Protein AF-M0QCN7-F1 (afdb_monomer)

Solvent-accessible surface area (backbone atoms only — not comparable to full-atom values): 13725 Å² total; per-residue (Å²): 135,84,76,84,63,70,48,58,64,53,64,54,50,66,68,62,48,61,62,61,60,59,49,51,52,40,51,53,31,48,50,49,16,51,54,29,35,54,53,10,53,51,26,46,76,68,67,33,57,62,36,13,54,23,25,37,29,32,11,53,10,31,46,26,45,36,51,27,51,51,50,35,55,48,25,49,65,29,80,68,46,52,70,62,52,57,46,78,56,94,50,17,32,30,41,22,50,28,65,66,45,52,51,29,47,52,52,14,41,54,26,34,30,54,14,23,49,45,44,34,54,25,47,76,68,67,56,30,88,62,93,84,49,52,85,87,38,48,62,52,56,27,52,51,32,41,51,52,22,53,52,45,48,51,54,48,52,58,49,55,77,43,68,81,48,36,48,32,35,35,66,76,17,46,29,34,72,95,66,45,93,59,59,42,54,65,28,82,88,37,57,44,70,45,86,55,77,89,44,93,68,73,53,50,30,35,36,52,54,67,81,91,70,74,48,62,48,78,28,26,58,32,31,36,8,24,52,44,49,51,37,50,51,26,50,47,25,69,34,65,89,57,24,64,29,33,43,73,51,56,46,57,52,35,53,71,72,35,53,50,52,55,56,49,64,75,37,91

Foldseek 3Di:
DDDLLAQACFLVLLVVQPVVVLVVLLVVLQVLLVVLQVQLVVCVVVVLNLSNLLSNLLNVLSVLVSVLSVLLVVLQPDLAFDLPQFDFDQLWTWWAFDPSSLVSLLSSLVSLLSSLQSQLVCLVVVSDDDPPDDPVCSNVSSVVSNVVSVVSVVVNVVVVVCNPWIFIAALQAIDTVVQPPDHDGAELVFKHWDNPPPDPCSFTWIDRYDPVPRDIDGFSRTNRGNVLVRLLSRVCSPCSVCRSCSRVCVSVVCSNVSVSSVVSVVSD

Mean predicted aligned error: 7.99 Å

Sequence (268 aa):
MSHDVEPFPALHAWRTIPWRGAVTGILIFLLFTVFFGVQGVFNLARSEWYGAVSMLALSAGWGFDVLALFRAQVLRRMSRAPMRGVTLQGRRLQVRLDEKFVVLDLVSAVLVVTGMLMFAVGVPRRLMDFPFAGEGARLIYPAAALIVAIYYARETIARSRNFGESVRLSEAGISTWSLGREPIRWPASGVRPIETRGDRNIGTRVSIGPTENNRSVRVDNLSIGAPAMLWLLDFYARHPELREELSDGRSIARLRSGAVVEMADRYA

Nearest PDB structures (foldseek):
  6ak3-assembly1_A  TM=2.610E-01  e=9.459E-01  Homo sapiens
  4toe-assembly1_X  TM=3.504E-01  e=4.097E+00  Pseudomonas aeruginosa PAO1
  6za8-assembly1_AAA  TM=2.815E-01  e=2.514E+00  Rattus norvegicus
  4xkt-assembly1_J-2  TM=2.064E-01  e=7.013E+00  Escherichia coli

Structure (mmCIF, N/CA/C/O backbone):
data_AF-M0QCN7-F1
#
_entry.id   AF-M0QCN7-F1
#
loop_
_atom_site.group_PDB
_atom_site.id
_atom_site.type_symbol
_atom_site.label_atom_id
_atom_site.label_alt_id
_atom_site.label_comp_id
_atom_site.label_asym_id
_atom_site.label_entity_id
_atom_site.label_seq_id
_atom_site.pdbx_PDB_ins_code
_atom_site.Cartn_x
_atom_site.Cartn_y
_atom_site.Cartn_z
_atom_site.occupancy
_atom_site.B_iso_or_equiv
_atom_site.auth_seq_id
_atom_site.auth_comp_id
_atom_site.auth_asym_id
_atom_site.auth_atom_id
_atom_site.pdbx_PDB_model_num
ATOM 1 N N . MET A 1 1 ? -37.464 11.523 25.274 1.00 38.50 1 MET A N 1
ATOM 2 C CA . MET A 1 1 ? -36.432 12.334 24.599 1.00 38.50 1 MET A CA 1
ATOM 3 C C . MET A 1 1 ? -35.710 11.429 23.618 1.00 38.50 1 MET A C 1
ATOM 5 O O . MET A 1 1 ? -34.828 10.684 24.020 1.00 38.50 1 MET A O 1
ATOM 9 N N . SER A 1 2 ? -36.169 11.402 22.368 1.00 31.05 2 SER A N 1
ATOM 10 C CA . SER A 1 2 ? -35.426 10.801 21.263 1.00 31.05 2 SER A CA 1
ATOM 11 C C . SER A 1 2 ? -34.262 11.735 20.962 1.00 31.05 2 SER A C 1
ATOM 13 O O . SER A 1 2 ? -34.472 12.863 20.525 1.00 31.05 2 SER A O 1
ATOM 15 N N . HIS A 1 3 ? -33.042 11.315 21.281 1.00 33.66 3 HIS A N 1
ATOM 16 C CA . HIS A 1 3 ? -31.883 11.949 20.677 1.00 33.66 3 HIS A CA 1
ATOM 17 C C . HIS A 1 3 ? -31.972 11.657 19.181 1.00 33.66 3 HIS A C 1
ATOM 19 O O . HIS A 1 3 ? -31.861 10.496 18.791 1.00 33.66 3 HIS A O 1
ATOM 25 N N . ASP A 1 4 ? -32.217 12.686 18.374 1.00 35.72 4 ASP A N 1
ATOM 26 C CA . ASP A 1 4 ? -31.943 12.644 16.942 1.00 35.72 4 ASP A CA 1
ATOM 27 C C . ASP A 1 4 ? -30.440 12.390 16.804 1.00 35.72 4 ASP A C 1
ATOM 29 O O . ASP A 1 4 ? -29.608 13.288 16.948 1.00 35.72 4 ASP A O 1
ATOM 33 N N . VAL A 1 5 ? -30.074 11.116 16.668 1.00 43.31 5 VAL A N 1
ATOM 34 C CA . VAL A 1 5 ? -28.702 10.719 16.385 1.00 43.31 5 VAL A CA 1
ATOM 35 C C . VAL A 1 5 ? -28.512 10.988 14.905 1.00 43.31 5 VAL A C 1
ATOM 37 O O . VAL A 1 5 ? -29.018 10.240 14.074 1.00 43.31 5 VAL A O 1
ATOM 40 N N . GLU A 1 6 ? -27.845 12.097 14.581 1.00 42.62 6 GLU A N 1
ATOM 41 C CA . GLU A 1 6 ? -27.482 12.400 13.200 1.00 42.62 6 GLU A CA 1
ATOM 42 C C . GLU A 1 6 ? -26.800 11.178 12.563 1.00 42.62 6 GLU A C 1
ATOM 44 O O . GLU A 1 6 ? -25.878 10.617 13.176 1.00 42.62 6 GLU A O 1
ATOM 49 N N . PRO A 1 7 ? -27.214 10.774 11.345 1.00 46.34 7 PRO A N 1
ATOM 50 C CA . PRO A 1 7 ? -26.570 9.695 10.619 1.00 46.34 7 PRO A CA 1
ATOM 51 C C . PRO A 1 7 ? -25.083 9.987 10.530 1.00 46.34 7 PRO A C 1
ATOM 53 O O . PRO A 1 7 ? -24.695 11.055 10.054 1.00 46.34 7 PRO A O 1
ATOM 56 N N . PHE A 1 8 ? -24.252 9.066 11.024 1.00 48.75 8 PHE A N 1
ATOM 57 C CA . PHE A 1 8 ? -22.816 9.292 11.183 1.00 48.75 8 PHE A CA 1
ATOM 58 C C . PHE A 1 8 ? -22.212 9.862 9.880 1.00 48.75 8 PHE A C 1
ATOM 60 O O . PHE A 1 8 ? -22.022 9.117 8.908 1.00 48.75 8 PHE A O 1
ATOM 67 N N . PRO A 1 9 ? -21.825 11.156 9.839 1.00 50.62 9 PRO A N 1
ATOM 68 C CA . PRO A 1 9 ? -21.344 11.807 8.612 1.00 50.62 9 PRO A CA 1
ATOM 69 C C . PRO A 1 9 ? -20.080 11.137 8.049 1.00 50.62 9 PRO A C 1
ATOM 71 O O . PRO A 1 9 ? -19.692 11.329 6.898 1.00 50.62 9 PRO A O 1
ATOM 74 N N . ALA A 1 10 ? -19.432 10.320 8.881 1.00 52.81 10 ALA A N 1
ATOM 75 C CA . ALA A 1 10 ? -18.139 9.703 8.678 1.00 52.81 10 ALA A CA 1
ATOM 76 C C . ALA A 1 10 ? -18.073 8.644 7.571 1.00 52.81 10 ALA A C 1
ATOM 78 O O . ALA A 1 10 ? -17.104 8.619 6.808 1.00 52.81 10 ALA A O 1
ATOM 79 N N . LEU A 1 11 ? -19.079 7.769 7.461 1.00 55.56 11 LEU A N 1
ATOM 80 C CA . LEU A 1 11 ? -19.113 6.774 6.382 1.00 55.56 11 LEU A CA 1
ATOM 81 C C . LEU A 1 11 ? -19.394 7.439 5.038 1.00 55.56 11 LEU A C 1
ATOM 83 O O . LEU A 1 11 ? -18.811 7.045 4.024 1.00 55.56 11 LEU A O 1
ATOM 87 N N . HIS A 1 12 ? -20.252 8.463 5.034 1.00 57.56 12 HIS A N 1
ATOM 88 C CA . HIS A 1 12 ? -20.469 9.286 3.855 1.00 57.56 12 HIS A CA 1
ATOM 89 C C . HIS A 1 12 ? -19.183 9.997 3.456 1.00 57.56 12 HIS A C 1
ATOM 91 O O . HIS A 1 12 ? -18.791 9.830 2.310 1.00 57.56 12 HIS A O 1
ATOM 97 N N . ALA A 1 13 ? -18.463 10.632 4.389 1.00 58.69 13 ALA A N 1
ATOM 98 C CA . ALA A 1 13 ? -17.177 11.276 4.118 1.00 58.69 13 ALA A CA 1
ATOM 99 C C . ALA A 1 13 ? -16.188 10.329 3.415 1.00 58.69 13 ALA A C 1
ATOM 101 O O . ALA A 1 13 ? -15.604 10.682 2.395 1.00 58.69 13 ALA A O 1
ATOM 102 N N . TRP A 1 14 ? -16.052 9.078 3.874 1.00 61.59 14 TRP A N 1
ATOM 103 C CA . TRP A 1 14 ? -15.177 8.088 3.227 1.00 61.59 14 TRP A CA 1
ATOM 104 C C . TRP A 1 14 ? -15.694 7.543 1.898 1.00 61.59 14 TRP A C 1
ATOM 106 O O . TRP A 1 14 ? -14.891 7.194 1.029 1.00 61.59 14 TRP A O 1
ATOM 116 N N . ARG A 1 15 ? -17.016 7.488 1.716 1.00 59.38 15 ARG A N 1
ATOM 117 C CA . ARG A 1 15 ? -17.640 7.186 0.421 1.00 59.38 15 ARG A CA 1
ATOM 118 C C . ARG A 1 15 ? -17.512 8.351 -0.566 1.00 59.38 15 ARG A C 1
ATOM 120 O O . ARG A 1 15 ? -17.453 8.098 -1.768 1.00 59.38 15 ARG A O 1
ATOM 127 N N . THR A 1 16 ? -17.449 9.590 -0.078 1.00 56.78 16 THR A N 1
ATOM 128 C CA . THR A 1 16 ? -17.356 10.821 -0.876 1.00 56.78 16 THR A CA 1
ATOM 129 C C . THR A 1 16 ? -15.926 11.300 -1.100 1.00 56.78 16 THR A C 1
ATOM 131 O O . THR A 1 16 ? -15.732 12.177 -1.946 1.00 56.78 16 THR A O 1
ATOM 134 N N . ILE A 1 17 ? -14.916 10.715 -0.428 1.00 57.69 17 ILE A N 1
ATOM 135 C CA . ILE A 1 17 ? -13.503 10.853 -0.829 1.00 57.69 17 ILE A CA 1
ATOM 136 C C . ILE A 1 17 ? -13.453 10.617 -2.341 1.00 57.69 17 ILE A C 1
ATOM 138 O O . ILE A 1 17 ? -13.980 9.602 -2.806 1.00 57.69 17 ILE A O 1
ATOM 142 N N . PRO A 1 18 ? -12.867 11.536 -3.131 1.00 60.41 18 PRO A N 1
ATOM 143 C CA . PRO A 1 18 ? -13.038 11.530 -4.569 1.00 60.41 18 PRO A CA 1
ATOM 144 C C . PRO A 1 18 ? -12.467 10.235 -5.136 1.00 60.41 18 PRO A C 1
ATOM 146 O O . PRO A 1 18 ? -11.260 10.095 -5.323 1.00 60.41 18 PRO A O 1
ATOM 149 N N . TRP A 1 19 ? -13.360 9.300 -5.462 1.00 69.69 19 TRP A N 1
ATOM 150 C CA . TRP A 1 19 ? -13.092 8.099 -6.253 1.00 69.69 19 TRP A CA 1
ATOM 151 C C . TRP A 1 19 ? -12.265 8.436 -7.499 1.00 69.69 19 TRP A C 1
ATOM 153 O O . TRP A 1 19 ? -11.460 7.626 -7.942 1.00 69.69 19 TRP A O 1
ATOM 163 N N . ARG A 1 20 ? -12.403 9.674 -7.992 1.00 73.12 20 ARG A N 1
ATOM 164 C CA . ARG A 1 20 ? -11.583 10.290 -9.032 1.00 73.12 20 ARG A CA 1
ATOM 165 C C . ARG A 1 20 ? -10.087 10.145 -8.764 1.00 73.12 20 ARG A C 1
ATOM 167 O O . ARG A 1 20 ? -9.390 9.721 -9.660 1.00 73.12 20 ARG A O 1
ATOM 174 N N . GLY A 1 21 ? -9.587 10.406 -7.554 1.00 75.62 21 GLY A N 1
ATOM 175 C CA . GLY A 1 21 ? -8.157 10.269 -7.247 1.00 75.62 21 GLY A CA 1
ATOM 176 C C . GLY A 1 21 ? -7.661 8.824 -7.358 1.00 75.62 21 GLY A C 1
ATOM 177 O O . GLY A 1 21 ? -6.613 8.570 -7.945 1.00 75.62 21 GLY A O 1
ATOM 178 N N . ALA A 1 22 ? -8.449 7.868 -6.857 1.00 78.00 22 ALA A N 1
ATOM 179 C CA . ALA A 1 22 ? -8.132 6.446 -6.979 1.00 78.00 22 ALA A CA 1
ATOM 180 C C . ALA A 1 22 ? -8.207 5.967 -8.436 1.00 78.00 22 ALA A C 1
ATOM 182 O O . ALA A 1 22 ? -7.312 5.264 -8.892 1.00 78.00 22 ALA A O 1
ATOM 183 N N . VAL A 1 23 ? -9.241 6.378 -9.175 1.00 85.00 23 VAL A N 1
ATOM 184 C CA . VAL A 1 23 ? -9.407 6.047 -10.596 1.00 85.00 23 VAL A CA 1
ATOM 185 C C . VAL A 1 23 ? -8.303 6.669 -11.435 1.00 85.00 23 VAL A C 1
ATOM 187 O O . VAL A 1 23 ? -7.709 5.967 -12.239 1.00 85.00 23 VAL A O 1
ATOM 190 N N . THR A 1 24 ? -7.957 7.935 -11.210 1.00 86.31 24 THR A N 1
ATOM 191 C CA . THR A 1 24 ? -6.830 8.588 -11.881 1.00 86.31 24 THR A CA 1
ATOM 192 C C . THR A 1 24 ? -5.531 7.837 -11.609 1.00 86.31 24 THR A C 1
ATOM 194 O O . THR A 1 24 ? -4.807 7.542 -12.552 1.00 86.31 24 THR A O 1
ATOM 197 N N . GLY A 1 25 ? -5.256 7.457 -10.355 1.00 85.75 25 GLY A N 1
ATOM 198 C CA . GLY A 1 25 ? -4.083 6.643 -10.021 1.00 85.75 25 GLY A CA 1
ATOM 199 C C . GLY A 1 25 ? -4.071 5.297 -10.753 1.00 85.75 25 GLY A C 1
ATOM 200 O O . GLY A 1 25 ? -3.077 4.953 -11.385 1.00 85.75 25 GLY A O 1
ATOM 201 N N . ILE A 1 26 ? -5.194 4.572 -10.739 1.00 89.25 26 ILE A N 1
ATOM 202 C CA . ILE A 1 26 ? -5.348 3.295 -11.453 1.00 89.25 26 ILE A CA 1
ATOM 203 C C . ILE A 1 26 ? -5.126 3.474 -12.958 1.00 89.25 26 ILE A C 1
ATOM 205 O O . ILE A 1 26 ? -4.395 2.693 -13.554 1.00 89.25 26 ILE A O 1
ATOM 209 N N . LEU A 1 27 ? -5.718 4.501 -13.571 1.00 92.75 27 LEU A N 1
ATOM 210 C CA . LEU A 1 27 ? -5.574 4.776 -15.001 1.00 92.75 27 LEU A CA 1
ATOM 211 C C . LEU A 1 27 ? -4.132 5.127 -15.373 1.00 92.75 27 LEU A C 1
ATOM 213 O O . LEU A 1 27 ? -3.642 4.650 -16.392 1.00 92.75 27 LEU A O 1
ATOM 217 N N . ILE A 1 28 ? -3.439 5.913 -14.543 1.00 92.44 28 ILE A N 1
ATOM 218 C CA . ILE A 1 28 ? -2.026 6.251 -14.747 1.00 92.44 28 ILE A CA 1
ATOM 219 C C . ILE A 1 28 ? -1.163 4.985 -14.707 1.00 92.44 28 ILE A C 1
ATOM 221 O O . ILE A 1 28 ? -0.380 4.748 -15.626 1.00 92.44 28 ILE A O 1
ATOM 225 N N . PHE A 1 29 ? -1.322 4.138 -13.686 1.00 93.12 29 PHE A N 1
ATOM 226 C CA . PHE A 1 29 ? -0.542 2.901 -13.593 1.00 93.12 29 PHE A CA 1
ATOM 227 C C . PHE A 1 29 ? -0.910 1.889 -14.674 1.00 93.12 29 PHE A C 1
ATOM 229 O O . PHE A 1 29 ? -0.027 1.206 -15.189 1.00 93.12 29 PHE A O 1
ATOM 236 N N . LEU A 1 30 ? -2.175 1.833 -15.090 1.00 95.69 30 LEU A N 1
ATOM 237 C CA . LEU A 1 30 ? -2.607 1.004 -16.211 1.00 95.69 30 LEU A CA 1
ATOM 238 C C . LEU A 1 30 ? -1.971 1.472 -17.526 1.00 95.69 30 LEU A C 1
ATOM 240 O O . LEU A 1 30 ? -1.473 0.647 -18.289 1.00 95.69 30 LEU A O 1
ATOM 244 N N . LEU A 1 31 ? -1.924 2.786 -17.766 1.00 96.62 31 LEU A N 1
ATOM 245 C CA . LEU A 1 31 ? -1.254 3.357 -18.931 1.00 96.62 31 LEU A CA 1
ATOM 246 C C . LEU A 1 31 ? 0.235 2.993 -18.942 1.00 96.62 31 LEU A C 1
ATOM 248 O O . LEU A 1 31 ? 0.731 2.533 -19.967 1.00 96.62 31 LEU A O 1
ATOM 252 N N . PHE A 1 32 ? 0.933 3.133 -17.809 1.00 95.31 32 PHE A N 1
ATOM 253 C CA . PHE A 1 32 ? 2.336 2.719 -17.700 1.00 95.31 32 PHE A CA 1
ATOM 254 C C . PHE A 1 32 ? 2.514 1.214 -17.906 1.00 95.31 32 PHE A C 1
ATOM 256 O O . PHE A 1 32 ? 3.412 0.807 -18.639 1.00 95.31 32 PHE A O 1
ATOM 263 N N . THR A 1 33 ? 1.637 0.395 -17.326 1.00 97.38 33 THR A N 1
ATOM 264 C CA . THR A 1 33 ? 1.643 -1.065 -17.496 1.00 97.38 33 THR A CA 1
ATOM 265 C C . THR A 1 33 ? 1.576 -1.435 -18.975 1.00 97.38 33 THR A C 1
ATOM 267 O O . THR A 1 33 ? 2.429 -2.179 -19.461 1.00 97.38 33 THR A O 1
ATOM 270 N N . VAL A 1 34 ? 0.607 -0.877 -19.710 1.00 97.69 34 VAL A N 1
ATOM 271 C CA . VAL A 1 34 ? 0.425 -1.139 -21.145 1.00 97.69 34 VAL A CA 1
ATOM 272 C C . VAL A 1 34 ? 1.597 -0.591 -21.953 1.00 97.69 34 VAL A C 1
ATOM 274 O O . VAL A 1 34 ? 2.158 -1.318 -22.768 1.00 97.69 34 VAL A O 1
ATOM 277 N N . PHE A 1 35 ? 2.005 0.656 -21.711 1.00 96.19 35 PHE A N 1
ATOM 278 C CA . PHE A 1 35 ? 3.109 1.289 -22.429 1.00 96.19 35 PHE A CA 1
ATOM 279 C C . PHE A 1 35 ? 4.404 0.478 -22.306 1.00 96.19 35 PHE A C 1
ATOM 281 O O . PHE A 1 35 ? 4.985 0.090 -23.320 1.00 96.19 35 PHE A O 1
ATOM 288 N N . PHE A 1 36 ? 4.833 0.164 -21.081 1.00 96.62 36 PHE A N 1
ATOM 289 C CA . PHE A 1 36 ? 6.050 -0.614 -20.853 1.00 96.62 36 PHE A CA 1
ATOM 290 C C . PHE A 1 36 ? 5.905 -2.065 -21.320 1.00 96.62 36 PHE A C 1
ATOM 292 O O . PHE A 1 36 ? 6.865 -2.632 -21.832 1.00 96.62 36 PHE A O 1
ATOM 299 N N . GLY A 1 37 ? 4.708 -2.653 -21.233 1.00 97.69 37 GLY A N 1
ATOM 300 C CA . GLY A 1 37 ? 4.454 -4.004 -21.736 1.00 97.69 37 GLY A CA 1
ATOM 301 C C . GLY A 1 37 ? 4.639 -4.091 -23.249 1.00 97.69 37 GLY A C 1
ATOM 302 O O . GLY A 1 37 ? 5.377 -4.943 -23.739 1.00 97.69 37 GLY A O 1
ATOM 303 N N . VAL A 1 38 ? 4.048 -3.148 -23.987 1.00 97.12 38 VAL A N 1
ATOM 304 C CA . VAL A 1 38 ? 4.194 -3.037 -25.444 1.00 97.12 38 VAL A CA 1
ATOM 305 C C . VAL A 1 38 ? 5.657 -2.811 -25.831 1.00 97.12 38 VAL A C 1
ATOM 307 O O . VAL A 1 38 ?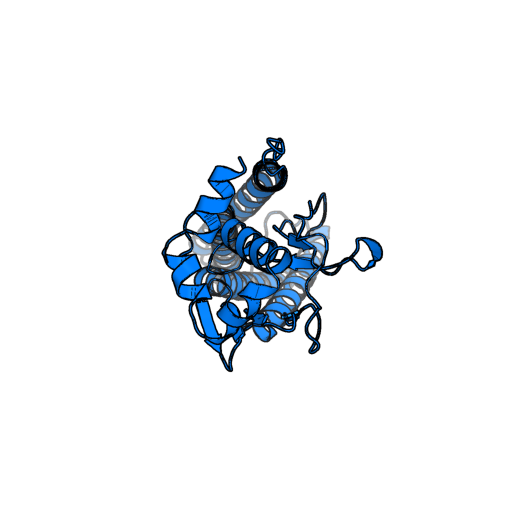 6.167 -3.504 -26.709 1.00 97.12 38 VAL A O 1
ATOM 310 N N . GLN A 1 39 ? 6.367 -1.906 -25.147 1.00 95.75 39 GLN A N 1
ATOM 311 C CA . GLN A 1 39 ? 7.801 -1.700 -25.386 1.00 95.75 39 GLN A CA 1
ATOM 312 C C . GLN A 1 39 ? 8.618 -2.966 -25.096 1.00 95.75 39 GLN A C 1
ATOM 314 O O . GLN A 1 39 ? 9.513 -3.305 -25.867 1.00 95.75 39 GLN A O 1
ATOM 319 N N . GLY A 1 40 ? 8.306 -3.703 -24.030 1.00 96.75 40 GLY A N 1
ATOM 320 C CA . GLY A 1 40 ? 8.959 -4.972 -23.711 1.00 96.75 40 GLY A CA 1
ATOM 321 C C . GLY A 1 40 ? 8.780 -6.023 -24.804 1.00 96.75 40 GLY A C 1
ATOM 322 O O . GLY A 1 40 ? 9.756 -6.651 -25.210 1.00 96.75 40 GLY A O 1
ATOM 323 N N . VAL A 1 41 ? 7.566 -6.153 -25.346 1.00 97.50 41 VAL A N 1
ATOM 324 C CA . VAL A 1 41 ? 7.274 -7.052 -26.475 1.00 97.50 41 VAL A CA 1
ATOM 325 C C . VAL A 1 41 ? 8.007 -6.617 -27.748 1.00 97.50 41 VAL A C 1
ATOM 327 O O . VAL A 1 41 ? 8.553 -7.465 -28.450 1.00 97.50 41 VAL A O 1
ATOM 330 N N . PHE A 1 42 ? 8.088 -5.315 -28.038 1.00 96.25 42 PHE A N 1
ATOM 331 C CA . PHE A 1 42 ? 8.861 -4.822 -29.183 1.00 96.25 42 PHE A CA 1
ATOM 332 C C . PHE A 1 42 ? 10.360 -5.111 -29.053 1.00 96.25 42 PHE A C 1
ATOM 334 O O . PHE A 1 42 ? 10.969 -5.577 -30.015 1.00 96.25 42 PHE A O 1
ATOM 341 N N . ASN A 1 43 ? 10.948 -4.884 -27.875 1.00 94.94 43 ASN A N 1
ATOM 342 C CA . ASN A 1 43 ? 12.346 -5.232 -27.607 1.00 94.94 43 ASN A CA 1
ATOM 343 C C . ASN A 1 43 ? 12.580 -6.740 -27.772 1.00 94.94 43 ASN A C 1
ATOM 345 O O . ASN A 1 43 ? 13.557 -7.157 -28.391 1.00 94.94 43 ASN A O 1
ATOM 349 N N . LEU A 1 44 ? 11.648 -7.563 -27.283 1.00 96.88 44 LEU A N 1
ATOM 350 C CA . LEU A 1 44 ? 11.706 -9.014 -27.438 1.00 96.88 44 LEU A CA 1
ATOM 351 C C . LEU A 1 44 ? 11.680 -9.427 -28.917 1.00 96.88 44 LEU A C 1
ATOM 353 O O . LEU A 1 44 ? 12.497 -10.240 -29.338 1.00 96.88 44 LEU A O 1
ATOM 357 N N . ALA A 1 45 ? 10.801 -8.822 -29.720 1.00 97.19 45 ALA A N 1
ATOM 358 C CA . ALA A 1 45 ? 10.717 -9.069 -31.161 1.00 97.19 45 ALA A CA 1
ATOM 359 C C . ALA A 1 45 ? 12.000 -8.668 -31.914 1.00 97.19 45 ALA A C 1
ATOM 361 O O . ALA A 1 45 ? 12.336 -9.274 -32.928 1.00 97.19 45 ALA A O 1
ATOM 362 N N . ARG A 1 46 ? 12.742 -7.677 -31.404 1.00 95.38 46 ARG A N 1
ATOM 363 C CA . ARG A 1 46 ? 14.052 -7.253 -31.929 1.00 95.38 46 ARG A CA 1
ATOM 364 C C . ARG A 1 46 ? 15.231 -8.039 -31.357 1.00 95.38 46 ARG A C 1
ATOM 366 O O . ARG A 1 46 ? 16.370 -7.746 -31.699 1.00 95.38 46 ARG A O 1
ATOM 373 N N . SER A 1 47 ? 14.979 -9.043 -30.514 1.00 95.56 47 SER A N 1
ATOM 374 C CA . SER A 1 47 ? 16.018 -9.796 -29.795 1.00 95.56 47 SER A CA 1
ATOM 375 C C . SER A 1 47 ? 16.887 -8.926 -28.865 1.00 95.56 47 SER A C 1
ATOM 377 O O . SER A 1 47 ? 17.997 -9.306 -28.491 1.00 95.56 47 SER A O 1
ATOM 379 N N . GLU A 1 48 ? 16.366 -7.777 -28.429 1.00 95.62 48 GLU A N 1
ATOM 380 C CA . GLU A 1 48 ? 16.975 -6.880 -27.444 1.00 95.62 48 GLU A CA 1
ATOM 381 C C . GLU A 1 48 ? 16.600 -7.339 -26.025 1.00 95.62 48 GLU A C 1
ATOM 383 O O . GLU A 1 48 ? 15.802 -6.717 -25.317 1.00 95.62 48 GLU A O 1
ATOM 388 N N . TRP A 1 49 ? 17.163 -8.472 -25.596 1.00 96.62 49 TRP A N 1
ATOM 389 C CA . TRP A 1 49 ? 16.786 -9.144 -24.343 1.00 96.62 49 TRP A CA 1
ATOM 390 C C . TRP A 1 49 ? 16.883 -8.252 -23.102 1.00 96.62 49 TRP A C 1
ATOM 392 O O . TRP A 1 49 ? 16.016 -8.310 -22.231 1.00 96.62 49 TRP A O 1
ATOM 402 N N . TYR A 1 50 ? 17.909 -7.403 -23.024 1.00 96.62 50 TYR A N 1
ATOM 403 C CA . TYR A 1 50 ? 18.103 -6.507 -21.883 1.00 96.62 50 TYR A CA 1
ATOM 404 C C . TYR A 1 50 ? 16.963 -5.484 -21.763 1.00 96.62 50 TYR A C 1
ATOM 406 O O . TYR A 1 50 ? 16.385 -5.315 -20.685 1.00 96.62 50 TYR A O 1
ATOM 414 N N . GLY A 1 51 ? 16.604 -4.843 -22.881 1.00 95.75 51 GLY A N 1
ATOM 415 C CA . GLY A 1 51 ? 15.466 -3.930 -22.961 1.00 95.75 51 GLY A CA 1
ATOM 416 C C . GLY A 1 51 ? 14.147 -4.644 -22.670 1.00 95.75 51 GLY A C 1
ATOM 417 O O . GLY A 1 51 ? 13.339 -4.143 -21.890 1.00 95.75 51 GLY A O 1
ATOM 418 N N . ALA A 1 52 ? 13.961 -5.851 -23.213 1.00 96.88 52 ALA A N 1
ATOM 419 C CA . ALA A 1 52 ? 12.756 -6.649 -23.003 1.00 96.88 52 ALA A CA 1
ATOM 420 C C . ALA A 1 52 ? 12.530 -6.973 -21.520 1.00 96.88 52 ALA A C 1
ATOM 422 O O . ALA A 1 52 ? 11.462 -6.679 -20.985 1.00 96.88 52 ALA A O 1
ATOM 423 N N . VAL A 1 53 ? 13.543 -7.514 -20.833 1.00 97.81 53 VAL A N 1
ATOM 424 C CA . VAL A 1 53 ? 13.448 -7.871 -19.407 1.00 97.81 53 VAL A CA 1
ATOM 425 C C . VAL A 1 53 ? 13.175 -6.638 -18.547 1.00 97.81 53 VAL A C 1
ATOM 427 O O . VAL A 1 53 ? 12.283 -6.674 -17.701 1.00 97.81 53 VAL A O 1
ATOM 430 N N . SER A 1 54 ? 13.888 -5.536 -18.793 1.00 97.31 54 SER A N 1
ATOM 431 C CA . SER A 1 54 ? 13.699 -4.274 -18.068 1.00 97.31 54 SER A CA 1
ATOM 432 C C . SER A 1 54 ? 12.261 -3.748 -18.192 1.00 97.31 54 SER A C 1
ATOM 434 O O . SER A 1 54 ? 11.587 -3.493 -17.192 1.00 97.31 54 SER A O 1
ATOM 436 N N . MET A 1 55 ? 11.751 -3.656 -19.422 1.00 97.25 55 MET A N 1
ATOM 437 C CA . MET A 1 55 ? 10.424 -3.103 -19.709 1.00 97.25 55 MET A CA 1
ATOM 438 C C . MET A 1 55 ? 9.286 -4.012 -19.235 1.00 97.25 55 MET A C 1
ATOM 440 O O . MET A 1 55 ? 8.288 -3.524 -18.704 1.00 97.25 55 MET A O 1
ATOM 444 N N . LEU A 1 56 ? 9.436 -5.334 -19.368 1.00 98.06 56 LEU A N 1
ATOM 445 C CA . LEU A 1 56 ? 8.452 -6.291 -18.860 1.00 98.06 56 LEU A CA 1
ATOM 446 C C . LEU A 1 56 ? 8.425 -6.319 -17.327 1.00 98.06 56 LEU A C 1
ATOM 448 O O . LEU A 1 56 ? 7.342 -6.414 -16.754 1.00 98.06 56 LEU A O 1
ATOM 452 N N . ALA A 1 57 ? 9.576 -6.172 -16.660 1.00 97.94 57 ALA A N 1
ATOM 453 C CA . ALA A 1 57 ? 9.626 -6.034 -15.205 1.00 97.94 57 ALA A CA 1
ATOM 454 C C . ALA A 1 57 ? 8.888 -4.769 -14.743 1.00 97.94 57 ALA A C 1
ATOM 456 O O . ALA A 1 57 ? 8.033 -4.855 -13.863 1.00 97.94 57 ALA A O 1
ATOM 457 N N . LEU A 1 58 ? 9.136 -3.619 -15.386 1.00 97.62 58 LEU A N 1
ATOM 458 C CA . LEU A 1 58 ? 8.385 -2.387 -15.118 1.00 97.62 58 LEU A CA 1
ATOM 459 C C . LEU A 1 58 ? 6.881 -2.592 -15.327 1.00 97.62 58 LEU A C 1
ATOM 461 O O . LEU A 1 58 ? 6.094 -2.266 -14.444 1.00 97.62 58 LEU A O 1
ATOM 465 N N . SER A 1 59 ? 6.482 -3.160 -16.468 1.00 98.06 59 SER A N 1
ATOM 466 C CA . SER A 1 59 ? 5.079 -3.433 -16.795 1.00 98.06 59 SER A CA 1
ATOM 467 C C . SER A 1 59 ? 4.399 -4.294 -15.729 1.00 98.06 59 SER A C 1
ATOM 469 O O . SER A 1 59 ? 3.371 -3.900 -15.182 1.00 98.06 59 SER A O 1
ATOM 471 N N . ALA A 1 60 ? 5.003 -5.430 -15.373 1.00 98.19 60 ALA A N 1
ATOM 472 C CA . ALA A 1 60 ? 4.473 -6.322 -14.350 1.00 98.19 60 ALA A CA 1
ATOM 473 C C . ALA A 1 60 ? 4.389 -5.631 -12.982 1.00 98.19 60 ALA A C 1
ATOM 475 O O . ALA A 1 60 ? 3.368 -5.747 -12.307 1.00 98.19 60 ALA A O 1
ATOM 476 N N . GLY A 1 61 ? 5.423 -4.873 -12.601 1.00 97.00 61 GLY A N 1
ATOM 477 C CA . GLY A 1 61 ? 5.447 -4.099 -11.363 1.00 97.00 61 GLY A CA 1
ATOM 478 C C . GLY A 1 61 ? 4.272 -3.123 -11.264 1.00 97.00 61 GLY A C 1
ATOM 479 O O . GLY A 1 61 ? 3.457 -3.225 -10.350 1.00 97.00 61 GLY A O 1
ATOM 480 N N . TRP A 1 62 ? 4.090 -2.264 -12.271 1.00 96.31 62 TRP A N 1
ATOM 481 C CA . TRP A 1 62 ? 2.949 -1.342 -12.333 1.00 96.31 62 TRP A CA 1
ATOM 482 C C . TRP A 1 62 ? 1.590 -2.062 -12.365 1.00 96.31 62 TRP A C 1
ATOM 484 O O . TRP A 1 62 ? 0.617 -1.580 -11.781 1.00 96.31 62 TRP A O 1
ATOM 494 N N . GLY A 1 63 ? 1.517 -3.242 -12.986 1.00 96.75 63 GLY A N 1
ATOM 495 C CA . GLY A 1 63 ? 0.326 -4.089 -12.956 1.00 96.75 63 GLY A CA 1
ATOM 496 C C . GLY A 1 63 ? -0.017 -4.568 -11.541 1.00 96.75 63 GLY A C 1
ATOM 497 O O . GLY A 1 63 ? -1.184 -4.545 -11.140 1.00 96.75 63 GLY A O 1
ATOM 498 N N . PHE A 1 64 ? 0.988 -4.940 -10.744 1.00 96.06 64 PHE A N 1
ATOM 499 C CA . PHE A 1 64 ? 0.795 -5.275 -9.333 1.00 96.06 64 PHE A CA 1
ATOM 500 C C . PHE A 1 64 ? 0.384 -4.059 -8.490 1.00 96.06 64 PHE A C 1
ATOM 502 O O . PHE A 1 64 ? -0.480 -4.217 -7.626 1.00 96.06 64 PHE A O 1
ATOM 509 N N . ASP A 1 65 ? 0.888 -2.853 -8.780 1.00 92.00 65 ASP A N 1
ATOM 510 C CA . ASP A 1 65 ? 0.404 -1.609 -8.153 1.00 92.00 65 ASP A CA 1
ATOM 511 C C . ASP A 1 65 ? -1.090 -1.374 -8.437 1.00 92.00 65 ASP A C 1
ATOM 513 O O . ASP A 1 65 ? -1.854 -1.043 -7.525 1.00 92.00 65 ASP A O 1
ATOM 517 N N . VAL A 1 66 ? -1.554 -1.615 -9.672 1.00 92.62 66 VAL A N 1
ATOM 518 C CA . VAL A 1 66 ? -2.989 -1.548 -10.015 1.00 92.62 66 VAL A CA 1
ATOM 519 C C . VAL A 1 66 ? -3.799 -2.536 -9.172 1.00 92.62 66 VAL A C 1
ATOM 521 O O . VAL A 1 66 ? -4.834 -2.164 -8.609 1.00 92.62 66 VAL A O 1
ATOM 524 N N . LEU A 1 67 ? -3.330 -3.779 -9.038 1.00 94.06 67 LEU A N 1
ATOM 525 C CA . LEU A 1 67 ? -3.994 -4.795 -8.216 1.00 94.06 67 LEU A CA 1
ATOM 526 C C . LEU A 1 67 ? -3.996 -4.426 -6.725 1.00 94.06 67 LEU A C 1
ATOM 528 O O . LEU A 1 67 ? -5.013 -4.616 -6.053 1.00 94.06 67 LEU A O 1
ATOM 532 N N . ALA A 1 68 ? -2.900 -3.868 -6.207 1.00 89.69 68 ALA A N 1
ATOM 533 C CA . ALA A 1 68 ? -2.796 -3.402 -4.826 1.00 89.69 68 ALA A CA 1
ATOM 534 C C . ALA A 1 68 ? -3.764 -2.240 -4.553 1.00 89.69 68 ALA A C 1
ATOM 536 O O . ALA A 1 68 ? -4.491 -2.254 -3.555 1.00 89.69 68 ALA A O 1
ATOM 537 N N . LEU A 1 69 ? -3.852 -1.271 -5.470 1.00 87.44 69 LEU A N 1
ATOM 538 C CA . LEU A 1 69 ? -4.815 -0.172 -5.386 1.00 87.44 69 LEU A CA 1
ATOM 539 C C . LEU A 1 69 ? -6.253 -0.673 -5.449 1.00 87.44 69 LEU A C 1
ATOM 541 O O . LEU A 1 69 ? -7.080 -0.244 -4.642 1.00 87.44 69 LEU A O 1
ATOM 545 N N . PHE A 1 70 ? -6.556 -1.600 -6.358 1.00 88.81 70 PHE A N 1
ATOM 546 C CA . PHE A 1 70 ? -7.876 -2.213 -6.437 1.00 88.81 70 PHE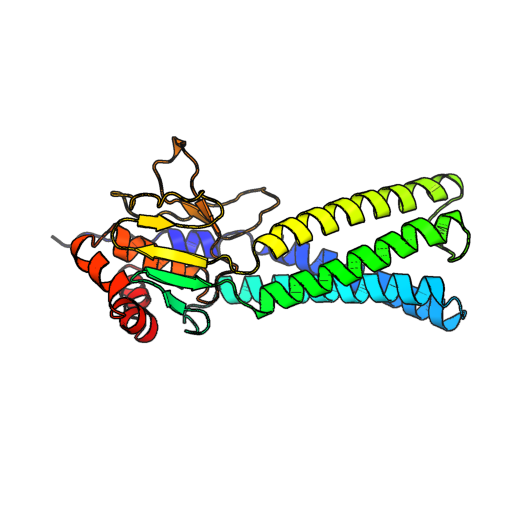 A CA 1
ATOM 547 C C . PHE A 1 70 ? -8.223 -2.929 -5.127 1.00 88.81 70 PHE A C 1
ATOM 549 O O . PHE A 1 70 ? -9.293 -2.702 -4.563 1.00 88.81 70 PHE A O 1
ATOM 556 N N . ARG A 1 71 ? -7.291 -3.717 -4.572 1.00 88.56 71 ARG A N 1
ATOM 557 C CA . ARG A 1 71 ? -7.455 -4.384 -3.273 1.00 88.56 71 ARG A CA 1
ATOM 558 C C . ARG A 1 71 ? -7.732 -3.385 -2.150 1.00 88.56 71 ARG A C 1
ATOM 560 O O . ARG A 1 71 ? -8.664 -3.610 -1.379 1.00 88.56 71 ARG A O 1
ATOM 567 N N . ALA A 1 72 ? -6.993 -2.279 -2.092 1.00 84.19 72 ALA A N 1
ATOM 568 C CA . ALA A 1 72 ? -7.236 -1.209 -1.127 1.00 84.19 72 ALA A CA 1
ATOM 569 C C . ALA A 1 72 ? -8.635 -0.590 -1.301 1.00 84.19 72 ALA A C 1
ATOM 571 O O . ALA A 1 72 ? -9.331 -0.368 -0.314 1.00 84.19 72 ALA A O 1
ATOM 572 N N . GLN A 1 73 ? -9.104 -0.371 -2.537 1.00 84.25 73 GLN A N 1
ATOM 573 C CA . GLN A 1 73 ? -10.473 0.111 -2.777 1.00 84.25 73 GLN A CA 1
ATOM 574 C C . GLN A 1 73 ? -11.537 -0.887 -2.313 1.00 84.25 73 GLN A C 1
ATOM 576 O O . GLN A 1 73 ? -12.546 -0.476 -1.737 1.00 84.25 73 GLN A O 1
ATOM 581 N N . VAL A 1 74 ? -11.316 -2.189 -2.514 1.00 85.75 74 VAL A N 1
ATOM 582 C CA . VAL A 1 74 ? -12.221 -3.219 -1.992 1.00 85.75 74 VAL A CA 1
ATOM 583 C C . VAL A 1 74 ? -12.240 -3.167 -0.460 1.00 85.75 74 VAL A C 1
ATOM 585 O O . VAL A 1 74 ? -13.320 -3.073 0.115 1.00 85.75 74 VAL A O 1
ATOM 588 N N . LEU A 1 75 ? -11.079 -3.143 0.207 1.00 82.75 75 LEU A N 1
ATOM 589 C CA . LEU A 1 75 ? -10.975 -3.071 1.676 1.00 82.75 75 LEU A CA 1
ATOM 590 C C . LEU A 1 75 ? -11.622 -1.810 2.268 1.00 82.75 75 LEU A C 1
ATOM 592 O O . LEU A 1 75 ? -12.185 -1.856 3.361 1.00 82.75 75 LEU A O 1
ATOM 596 N N . ARG A 1 76 ? -11.604 -0.689 1.542 1.00 79.62 76 ARG A N 1
ATOM 597 C CA . ARG A 1 76 ? -12.315 0.537 1.941 1.00 79.62 76 ARG A CA 1
ATOM 598 C C . ARG A 1 76 ? -13.833 0.389 1.929 1.00 79.62 76 ARG A C 1
ATOM 600 O O . ARG A 1 76 ? -14.508 1.092 2.671 1.00 79.62 76 ARG A O 1
ATOM 607 N N . ARG A 1 77 ? -14.370 -0.483 1.073 1.00 77.19 77 ARG A N 1
ATOM 608 C CA . ARG A 1 77 ? -15.816 -0.674 0.879 1.00 77.19 77 ARG A CA 1
ATOM 609 C C . ARG A 1 77 ? -16.369 -1.912 1.577 1.00 77.19 77 ARG A C 1
ATOM 611 O O . ARG A 1 77 ? -17.584 -2.077 1.605 1.00 77.19 77 ARG A O 1
ATOM 618 N N . MET A 1 78 ? -15.516 -2.782 2.117 1.00 76.25 78 MET A N 1
ATOM 619 C CA . MET A 1 78 ? -15.968 -3.980 2.820 1.00 76.25 78 MET A CA 1
ATOM 620 C C . MET A 1 78 ? -16.742 -3.602 4.085 1.00 76.25 78 MET A C 1
ATOM 622 O O . MET A 1 78 ? -16.173 -3.095 5.048 1.00 76.25 78 MET A O 1
ATOM 626 N N . SER A 1 79 ? -18.041 -3.897 4.084 1.00 65.12 79 SER A N 1
ATOM 627 C CA . SER A 1 79 ? -18.912 -3.790 5.262 1.00 65.12 79 SER A CA 1
ATOM 628 C C . SER A 1 79 ? -18.771 -4.992 6.198 1.00 65.12 79 SER A C 1
ATOM 630 O O . SER A 1 79 ? -19.069 -4.899 7.382 1.00 65.12 79 SER A O 1
ATOM 632 N N . ARG A 1 80 ? -18.328 -6.140 5.668 1.00 68.31 80 ARG A N 1
ATOM 633 C CA . ARG A 1 80 ? -18.118 -7.373 6.433 1.00 68.31 80 ARG A CA 1
ATOM 634 C C . ARG A 1 80 ? -16.628 -7.606 6.609 1.00 68.31 80 ARG A C 1
ATOM 636 O O . ARG A 1 80 ? -15.923 -7.810 5.622 1.00 68.31 80 ARG A O 1
ATOM 643 N N . ALA A 1 81 ? -16.175 -7.592 7.857 1.00 65.44 81 ALA A N 1
ATOM 644 C CA . ALA A 1 81 ? -14.790 -7.856 8.206 1.00 65.44 81 ALA A CA 1
ATOM 645 C C . ALA A 1 81 ? -14.454 -9.334 7.952 1.00 65.44 81 ALA A C 1
ATOM 647 O O . ALA A 1 81 ? -14.988 -10.209 8.643 1.00 65.44 81 ALA A O 1
ATOM 648 N N . PRO A 1 82 ? -13.561 -9.670 7.005 1.00 72.75 82 PRO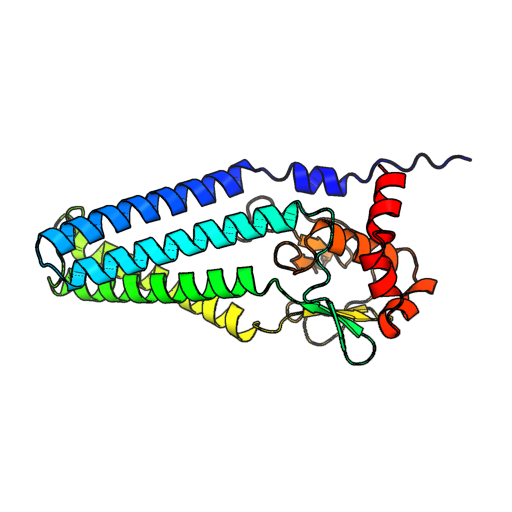 A N 1
ATOM 649 C CA . PRO A 1 82 ? -12.973 -10.995 7.019 1.00 72.75 82 PRO A CA 1
ATOM 650 C C . PRO A 1 82 ? -12.139 -11.111 8.301 1.00 72.75 82 PRO A C 1
ATOM 652 O O . PRO A 1 82 ? -11.240 -10.318 8.547 1.00 72.75 82 PRO A O 1
ATOM 655 N N . MET A 1 83 ? -12.414 -12.121 9.125 1.00 79.88 83 MET A N 1
ATOM 656 C CA . MET A 1 83 ? -11.722 -12.312 10.413 1.00 79.88 83 MET A CA 1
ATOM 657 C C . MET A 1 83 ? -10.256 -12.764 10.272 1.00 79.88 83 MET A C 1
ATOM 659 O O . MET A 1 83 ? -9.583 -13.033 11.265 1.00 79.88 83 MET A O 1
ATOM 663 N N . ARG A 1 84 ? -9.746 -12.875 9.039 1.00 79.81 84 ARG A N 1
ATOM 664 C CA . ARG A 1 84 ? -8.338 -13.195 8.782 1.00 79.81 84 ARG A CA 1
ATOM 665 C C . ARG A 1 84 ? -7.484 -12.017 9.236 1.00 79.81 84 ARG A C 1
ATOM 667 O O . ARG A 1 84 ? -7.777 -10.898 8.858 1.00 79.81 84 ARG A O 1
ATOM 674 N N . GLY A 1 85 ? -6.438 -12.269 10.019 1.00 82.69 85 GLY A N 1
ATOM 675 C CA . GLY A 1 85 ? -5.543 -11.214 10.511 1.00 82.69 85 GLY A CA 1
ATOM 676 C C . GLY A 1 85 ? -5.994 -10.528 11.805 1.00 82.69 85 GLY A C 1
ATOM 677 O O . GLY A 1 85 ? -5.293 -9.626 12.261 1.00 82.69 85 GLY A O 1
ATOM 678 N N . VAL A 1 86 ? -7.101 -10.968 12.417 1.00 89.25 86 VAL A N 1
ATOM 679 C CA . VAL A 1 86 ? -7.493 -10.576 13.779 1.00 89.25 86 VAL A CA 1
ATOM 680 C C . VAL A 1 86 ? -7.067 -11.662 14.756 1.00 89.25 86 VAL A C 1
ATOM 682 O O . VAL A 1 86 ? -7.522 -12.801 14.659 1.00 89.25 86 VAL A O 1
ATOM 685 N N . THR A 1 87 ? -6.205 -11.323 15.706 1.00 90.94 87 THR A N 1
ATOM 686 C CA . THR A 1 87 ? -5.699 -12.260 16.716 1.00 90.94 87 THR A CA 1
ATOM 687 C C . THR A 1 87 ? -5.667 -11.609 18.087 1.00 90.94 87 THR A C 1
ATOM 689 O O . THR A 1 87 ? -5.566 -10.392 18.200 1.00 90.94 87 THR A O 1
ATOM 692 N N . LEU A 1 88 ? -5.728 -12.412 19.147 1.00 89.75 88 LEU A N 1
ATOM 693 C CA . LEU A 1 88 ? -5.509 -11.927 20.504 1.00 89.75 88 LEU A CA 1
ATOM 694 C C . LEU A 1 88 ? -4.065 -12.236 20.904 1.00 89.75 88 LEU A C 1
ATOM 696 O O . LEU A 1 88 ? -3.681 -13.401 20.982 1.00 89.75 88 LEU A O 1
ATOM 700 N N . GLN A 1 89 ? -3.250 -11.204 21.121 1.00 86.12 89 GLN A N 1
ATOM 701 C CA . GLN A 1 89 ? -1.843 -11.350 21.496 1.00 86.12 89 GLN A CA 1
ATOM 702 C C . GLN A 1 89 ? -1.602 -10.653 22.835 1.00 86.12 89 GLN A C 1
ATOM 704 O O . GLN A 1 89 ? -1.698 -9.432 22.930 1.00 86.12 89 GLN A O 1
ATOM 709 N N . GLY A 1 90 ? -1.294 -11.428 23.880 1.00 80.75 90 GLY A N 1
ATOM 710 C CA . GLY A 1 90 ? -0.936 -10.888 25.195 1.00 80.75 90 GLY A CA 1
ATOM 711 C C . GLY A 1 90 ? -1.988 -9.936 25.776 1.00 80.75 90 GLY A C 1
ATOM 712 O O . GLY A 1 90 ? -1.634 -8.836 26.194 1.00 80.75 90 GLY A O 1
ATOM 713 N N . ARG A 1 91 ? -3.271 -10.341 25.764 1.00 85.81 91 ARG A N 1
ATOM 714 C CA . ARG A 1 91 ? -4.428 -9.536 26.221 1.00 85.81 91 ARG A CA 1
ATOM 715 C C . ARG A 1 91 ? -4.703 -8.270 25.402 1.00 85.81 91 ARG A C 1
ATOM 717 O O . ARG A 1 91 ? -5.297 -7.317 25.901 1.00 85.81 91 ARG A O 1
ATOM 724 N N . ARG A 1 92 ? -4.258 -8.239 24.148 1.00 89.38 92 ARG A N 1
ATOM 725 C CA . ARG A 1 92 ? -4.536 -7.144 23.216 1.00 89.38 92 ARG A CA 1
ATOM 726 C C . ARG A 1 92 ? -5.138 -7.702 21.943 1.00 89.38 92 ARG A C 1
ATOM 728 O O . ARG A 1 92 ? -4.625 -8.679 21.392 1.00 89.38 92 ARG A O 1
ATOM 735 N N . LEU A 1 93 ? -6.182 -7.050 21.455 1.00 91.31 93 LEU A N 1
ATOM 736 C CA . LEU A 1 93 ? -6.739 -7.335 20.147 1.00 91.31 93 LEU A CA 1
ATOM 737 C C . LEU A 1 93 ? -5.794 -6.772 19.090 1.00 91.31 93 LEU A C 1
ATOM 739 O O . LEU A 1 93 ? -5.503 -5.579 19.065 1.00 91.31 93 LEU A O 1
ATOM 743 N N . GLN A 1 94 ? -5.296 -7.639 18.226 1.00 92.38 94 GLN A N 1
ATOM 744 C CA . GLN A 1 94 ? -4.344 -7.311 17.185 1.00 92.38 94 GLN A CA 1
ATOM 745 C C . GLN A 1 94 ? -5.027 -7.427 15.826 1.00 92.38 94 GLN A C 1
ATOM 747 O O . GLN A 1 94 ? -5.508 -8.496 15.462 1.00 92.38 94 GLN A O 1
ATOM 752 N N . VAL A 1 95 ? -5.032 -6.337 15.065 1.00 91.69 95 VAL A N 1
ATOM 753 C CA . VAL A 1 95 ? -5.519 -6.296 13.684 1.00 91.69 95 VAL A CA 1
ATOM 754 C C . VAL A 1 95 ? -4.324 -6.086 12.767 1.00 91.69 95 VAL A C 1
ATOM 756 O O . VAL A 1 95 ? -3.687 -5.032 12.790 1.00 91.69 95 VAL A O 1
ATOM 759 N N . ARG A 1 96 ? -3.987 -7.109 11.983 1.00 91.38 96 ARG A N 1
ATOM 760 C CA . ARG A 1 96 ? -2.860 -7.088 11.042 1.00 91.38 96 ARG A CA 1
ATOM 761 C C . ARG A 1 96 ? -3.247 -6.424 9.723 1.00 91.38 96 ARG A C 1
ATOM 763 O O . ARG A 1 96 ? -4.426 -6.367 9.356 1.00 91.38 96 ARG A O 1
ATOM 770 N N . LEU A 1 97 ? -2.228 -5.968 9.002 1.00 87.75 97 LEU A N 1
ATOM 771 C CA . LEU A 1 97 ? -2.345 -5.578 7.599 1.00 87.75 97 LEU A CA 1
ATOM 772 C C . LEU A 1 97 ? -2.853 -6.744 6.736 1.00 87.75 97 LEU A C 1
ATOM 774 O O . LEU A 1 97 ? -2.622 -7.912 7.053 1.00 87.75 97 LEU A O 1
ATOM 778 N N . ASP A 1 98 ? -3.543 -6.427 5.643 1.00 88.50 98 ASP A N 1
ATOM 779 C CA . ASP A 1 98 ? -3.975 -7.420 4.659 1.00 88.50 98 ASP A CA 1
ATOM 780 C C . ASP A 1 98 ? -2.757 -8.022 3.945 1.00 88.50 98 ASP A C 1
ATOM 782 O O . ASP A 1 98 ? -2.100 -7.355 3.150 1.00 88.50 98 ASP A O 1
ATOM 786 N N . GLU A 1 99 ? -2.458 -9.297 4.206 1.00 88.06 99 GLU A N 1
ATOM 787 C CA . GLU A 1 99 ? -1.270 -9.979 3.667 1.00 88.06 99 GLU A CA 1
ATOM 788 C C . GLU A 1 99 ? -1.192 -9.897 2.138 1.00 88.06 99 GLU A C 1
ATOM 790 O O . GLU A 1 99 ? -0.115 -9.698 1.583 1.00 88.06 99 GLU A O 1
ATOM 795 N N . LYS A 1 100 ? -2.340 -9.983 1.452 1.00 90.25 100 LYS A N 1
ATOM 796 C CA . LYS A 1 100 ? -2.402 -9.881 -0.011 1.00 90.25 100 LYS A CA 1
ATOM 797 C C . LYS A 1 100 ? -1.967 -8.506 -0.494 1.00 90.25 100 LYS A C 1
ATOM 799 O O . LYS A 1 100 ? -1.156 -8.428 -1.407 1.00 90.25 100 LYS A O 1
ATOM 804 N N . PHE A 1 101 ? -2.490 -7.442 0.113 1.00 87.75 101 PHE A N 1
ATOM 805 C CA . PHE A 1 101 ? -2.061 -6.081 -0.191 1.00 87.75 101 PHE A CA 1
ATOM 806 C C . PHE A 1 101 ? -0.545 -5.927 -0.023 1.00 87.75 101 PHE A C 1
ATOM 808 O O . PHE A 1 101 ? 0.115 -5.418 -0.923 1.00 87.75 101 PHE A O 1
ATOM 815 N N . VAL A 1 102 ? 0.014 -6.425 1.083 1.00 87.31 102 VAL A N 1
ATOM 816 C CA . VAL A 1 102 ? 1.450 -6.289 1.360 1.00 87.31 102 VAL A CA 1
ATOM 817 C C . VAL A 1 102 ? 2.306 -7.094 0.373 1.00 87.31 102 VAL A C 1
ATOM 819 O O . VAL A 1 102 ? 3.327 -6.597 -0.092 1.00 87.31 102 VAL A O 1
ATOM 822 N N . VAL A 1 103 ? 1.891 -8.311 0.006 1.00 91.00 103 VAL A N 1
ATOM 823 C CA . VAL A 1 103 ? 2.594 -9.116 -1.009 1.00 91.00 103 VAL A CA 1
ATOM 824 C C . VAL A 1 103 ? 2.561 -8.432 -2.377 1.00 91.00 103 VAL A C 1
ATOM 826 O O . VAL A 1 103 ? 3.597 -8.363 -3.031 1.00 91.00 103 VAL A O 1
ATOM 829 N N . LEU A 1 104 ? 1.409 -7.899 -2.799 1.00 91.94 104 LEU A N 1
ATOM 830 C CA . LEU A 1 104 ? 1.284 -7.182 -4.075 1.00 91.94 104 LEU A CA 1
ATOM 831 C C . LEU A 1 104 ? 2.198 -5.948 -4.119 1.00 91.94 104 LEU A C 1
ATOM 833 O O . LEU A 1 104 ? 2.919 -5.765 -5.094 1.00 91.94 104 LEU A O 1
ATOM 837 N N . ASP A 1 105 ? 2.205 -5.150 -3.049 1.00 87.75 105 ASP A N 1
ATOM 838 C CA . ASP A 1 105 ? 3.043 -3.950 -2.909 1.00 87.75 105 ASP A CA 1
ATOM 839 C C . ASP A 1 105 ? 4.544 -4.299 -2.931 1.00 87.75 105 ASP A C 1
ATOM 841 O O . ASP A 1 105 ? 5.325 -3.663 -3.636 1.00 87.75 105 ASP A O 1
ATOM 845 N N . LEU A 1 106 ? 4.955 -5.364 -2.229 1.00 91.19 106 LEU A N 1
ATOM 846 C CA . LEU A 1 106 ? 6.352 -5.809 -2.197 1.00 91.19 106 LEU A CA 1
ATOM 847 C C . LEU A 1 106 ? 6.823 -6.350 -3.555 1.00 91.19 106 LEU A C 1
ATOM 849 O O . LEU A 1 106 ? 7.918 -6.012 -4.004 1.00 91.19 106 LEU A O 1
ATOM 853 N N . VAL A 1 107 ? 6.012 -7.188 -4.208 1.00 94.44 107 VAL A N 1
ATOM 854 C CA . VAL A 1 107 ? 6.330 -7.742 -5.535 1.00 94.44 107 VAL A CA 1
ATOM 855 C C . VAL A 1 107 ? 6.409 -6.625 -6.571 1.00 94.44 107 VAL A C 1
ATOM 857 O O . VAL A 1 107 ? 7.372 -6.582 -7.338 1.00 94.44 107 VAL A O 1
ATOM 860 N N . SER A 1 108 ? 5.443 -5.700 -6.553 1.00 94.44 108 SER A N 1
ATOM 861 C CA . SER A 1 108 ? 5.458 -4.499 -7.390 1.00 94.44 108 SER A CA 1
ATOM 862 C C . SER A 1 108 ? 6.772 -3.739 -7.232 1.00 94.44 108 SER A C 1
ATOM 864 O O . SER A 1 108 ? 7.500 -3.534 -8.203 1.00 94.44 108 SER A O 1
ATOM 866 N N . ALA A 1 109 ? 7.129 -3.405 -5.993 1.00 93.06 109 ALA A N 1
ATOM 867 C CA . ALA A 1 109 ? 8.321 -2.635 -5.703 1.00 93.06 109 ALA A CA 1
ATOM 868 C C . ALA A 1 109 ? 9.613 -3.297 -6.183 1.00 93.06 109 ALA A C 1
ATOM 870 O O . ALA A 1 109 ? 10.453 -2.623 -6.775 1.00 93.06 109 ALA A O 1
ATOM 871 N N . VAL A 1 110 ? 9.780 -4.602 -5.948 1.00 95.19 110 VAL A N 1
ATOM 872 C CA . VAL A 1 110 ? 10.965 -5.335 -6.417 1.00 95.19 110 VAL A CA 1
ATOM 873 C C . VAL A 1 110 ? 11.070 -5.242 -7.938 1.00 95.19 110 VAL A C 1
ATOM 875 O O . VAL A 1 110 ? 12.122 -4.873 -8.453 1.00 95.19 110 VAL A O 1
ATOM 878 N N . LEU A 1 111 ? 9.975 -5.495 -8.655 1.00 97.31 111 LEU A N 1
ATOM 879 C CA . LEU A 1 111 ? 9.950 -5.452 -10.116 1.00 97.31 111 LEU A CA 1
ATOM 880 C C . LEU A 1 111 ? 10.200 -4.042 -10.669 1.00 97.31 111 LEU A C 1
ATOM 882 O O . LEU A 1 111 ? 11.012 -3.885 -11.583 1.00 97.31 111 LEU A O 1
ATOM 886 N N . VAL A 1 112 ? 9.564 -3.014 -10.095 1.00 96.56 112 VAL A N 1
ATOM 887 C CA . VAL A 1 112 ? 9.762 -1.615 -10.505 1.00 96.56 112 VAL A CA 1
ATOM 888 C C . VAL A 1 112 ? 11.197 -1.170 -10.235 1.00 96.56 112 VAL A C 1
ATOM 890 O O . VAL A 1 112 ? 11.829 -0.605 -11.123 1.00 96.56 112 VAL A O 1
ATOM 893 N N . VAL A 1 113 ? 11.748 -1.443 -9.049 1.00 97.12 113 VAL A N 1
ATOM 894 C CA . VAL A 1 113 ? 13.131 -1.070 -8.707 1.00 97.12 113 VAL A CA 1
ATOM 895 C C . VAL A 1 113 ? 14.120 -1.779 -9.627 1.00 97.12 113 VAL A C 1
ATOM 897 O O . VAL A 1 113 ? 14.991 -1.121 -10.191 1.00 97.12 113 VAL A O 1
ATOM 900 N N . THR A 1 114 ? 13.975 -3.090 -9.835 1.00 97.19 114 THR A N 1
ATOM 901 C CA . THR A 1 114 ? 14.844 -3.847 -10.744 1.00 97.19 114 THR A CA 1
ATOM 902 C C . THR A 1 114 ? 14.758 -3.312 -12.172 1.00 97.19 114 THR A C 1
ATOM 904 O O . THR A 1 114 ? 15.795 -3.024 -12.768 1.00 97.19 114 THR A O 1
ATOM 907 N N . GLY A 1 115 ? 13.550 -3.104 -12.703 1.00 97.69 115 GLY A N 1
ATOM 908 C CA . GLY A 1 115 ? 13.349 -2.546 -14.041 1.00 97.69 115 GLY A CA 1
ATOM 909 C C . GLY A 1 115 ? 13.934 -1.137 -14.190 1.00 97.69 115 GLY A C 1
ATOM 910 O O . GLY A 1 115 ? 14.653 -0.863 -15.147 1.00 97.69 115 GLY A O 1
ATOM 911 N N . MET A 1 116 ? 13.727 -0.253 -13.209 1.00 97.44 116 MET A N 1
ATOM 912 C CA . MET A 1 116 ? 14.278 1.108 -13.233 1.00 97.44 116 MET A CA 1
ATOM 913 C C . MET A 1 116 ? 15.808 1.124 -13.134 1.00 97.44 116 MET A C 1
ATOM 915 O O . MET A 1 116 ? 16.450 1.922 -13.813 1.00 97.44 116 MET A O 1
ATOM 919 N N . LEU A 1 117 ? 16.410 0.246 -12.326 1.00 97.25 117 LEU A N 1
ATOM 920 C CA . LEU A 1 117 ? 17.868 0.119 -12.240 1.00 97.25 117 LEU A CA 1
ATOM 921 C C . LEU A 1 117 ? 18.460 -0.411 -13.549 1.00 97.25 117 LEU A C 1
ATOM 923 O O . LEU A 1 117 ? 19.457 0.129 -14.030 1.00 97.25 117 LEU A O 1
ATOM 927 N N . MET A 1 118 ? 17.827 -1.419 -14.158 1.00 97.50 118 MET A N 1
ATOM 928 C CA . MET A 1 118 ? 18.225 -1.904 -15.480 1.00 97.50 118 MET A CA 1
ATOM 929 C C . MET A 1 118 ? 18.100 -0.801 -16.529 1.00 97.50 118 MET A C 1
ATOM 931 O O . MET A 1 118 ? 19.032 -0.578 -17.289 1.00 97.50 118 MET A O 1
ATOM 935 N N . PHE A 1 119 ? 16.999 -0.049 -16.541 1.00 96.06 119 PHE A N 1
ATOM 936 C CA . PHE A 1 119 ? 16.828 1.101 -17.430 1.00 96.06 119 PHE A CA 1
ATOM 937 C C . PHE A 1 119 ? 17.929 2.155 -17.235 1.00 96.06 119 PHE A C 1
ATOM 939 O O . PHE A 1 119 ? 18.552 2.598 -18.203 1.00 96.06 119 PHE A O 1
ATOM 946 N N . ALA A 1 120 ? 18.210 2.517 -15.980 1.00 96.00 120 ALA A N 1
ATOM 947 C CA . ALA A 1 120 ? 19.200 3.529 -15.631 1.00 96.00 120 ALA A CA 1
ATOM 948 C C . ALA A 1 120 ? 20.628 3.142 -16.054 1.00 96.00 120 ALA A C 1
ATOM 950 O O . ALA A 1 120 ? 21.425 4.012 -16.400 1.00 96.00 120 ALA A O 1
ATOM 951 N N . VAL A 1 121 ? 20.953 1.846 -16.058 1.00 95.94 121 VAL A N 1
ATOM 952 C CA . VAL A 1 121 ? 22.253 1.324 -16.513 1.00 95.94 121 VAL A CA 1
ATOM 953 C C . VAL A 1 121 ? 22.274 1.081 -18.024 1.00 95.94 121 VAL A C 1
ATOM 955 O O . VAL A 1 121 ? 23.281 1.349 -18.683 1.00 95.94 121 VAL A O 1
ATOM 958 N N . GLY A 1 122 ? 21.178 0.571 -18.579 1.00 94.56 122 GLY A N 1
ATOM 959 C CA . GLY A 1 122 ? 21.090 0.101 -19.955 1.00 94.56 122 GLY A CA 1
ATOM 960 C C . GLY A 1 122 ? 21.118 1.215 -20.987 1.00 94.56 122 GLY A C 1
ATOM 961 O O . GLY A 1 122 ? 21.846 1.101 -21.971 1.00 94.56 122 GLY A O 1
ATOM 962 N N . VAL A 1 123 ? 20.384 2.306 -20.749 1.00 93.31 123 VAL A N 1
ATOM 963 C CA . VAL A 1 123 ? 20.301 3.422 -21.705 1.00 93.31 123 VAL A CA 1
ATOM 964 C C . VAL A 1 123 ? 21.661 4.115 -21.895 1.00 93.31 123 VAL A C 1
ATOM 966 O O . VAL A 1 123 ? 22.101 4.220 -23.042 1.00 93.31 123 VAL A O 1
ATOM 969 N N . PRO A 1 124 ? 22.406 4.523 -20.842 1.00 91.81 124 PRO A N 1
ATOM 970 C CA . PRO A 1 124 ? 23.722 5.142 -21.029 1.00 91.81 124 PRO A CA 1
ATOM 971 C C . PRO A 1 124 ? 24.748 4.211 -21.685 1.00 91.81 124 PRO A C 1
ATOM 973 O O . PRO A 1 124 ? 25.624 4.673 -22.414 1.00 91.81 124 PRO A O 1
ATOM 976 N N . ARG A 1 125 ? 24.639 2.898 -21.444 1.00 93.31 125 ARG A N 1
ATOM 977 C CA . ARG A 1 125 ? 25.536 1.880 -22.012 1.00 93.31 125 ARG A CA 1
ATOM 978 C C . ARG A 1 125 ? 25.110 1.371 -23.389 1.00 93.31 125 ARG A C 1
ATOM 980 O O . ARG A 1 125 ? 25.795 0.507 -23.925 1.00 93.31 125 ARG A O 1
ATOM 987 N N . ARG A 1 126 ? 24.011 1.888 -23.954 1.00 91.19 126 ARG A N 1
ATOM 988 C CA . ARG A 1 126 ? 23.436 1.428 -25.232 1.00 91.19 126 ARG A CA 1
ATOM 989 C C . ARG A 1 126 ? 23.129 -0.077 -25.246 1.00 91.19 126 ARG A C 1
ATOM 991 O O . ARG A 1 126 ? 23.254 -0.732 -26.271 1.00 91.19 126 ARG A O 1
ATOM 998 N N . LEU A 1 127 ? 22.749 -0.628 -24.092 1.00 92.75 127 LEU A N 1
ATOM 999 C CA . LEU A 1 127 ? 22.259 -2.010 -23.974 1.00 92.75 127 LEU A CA 1
ATOM 1000 C C . LEU A 1 127 ? 20.766 -2.121 -24.311 1.00 92.75 127 LEU A C 1
ATOM 1002 O O . LEU A 1 127 ? 20.233 -3.221 -24.410 1.00 92.75 127 LEU A O 1
ATOM 1006 N N . MET A 1 128 ? 20.087 -0.982 -24.419 1.00 90.12 128 MET A N 1
ATOM 1007 C CA . MET A 1 128 ? 18.697 -0.873 -24.830 1.00 90.12 128 MET A CA 1
ATOM 1008 C C . MET A 1 128 ? 18.485 0.456 -25.550 1.00 90.12 128 MET A C 1
ATOM 1010 O O . MET A 1 128 ? 19.001 1.488 -25.104 1.00 90.12 128 MET A O 1
ATOM 1014 N N . ASP A 1 129 ? 17.691 0.438 -26.615 1.00 85.50 129 ASP A N 1
ATOM 1015 C CA . ASP A 1 129 ? 17.301 1.652 -27.320 1.00 85.50 129 ASP A CA 1
ATOM 1016 C C . ASP A 1 129 ? 15.974 2.184 -26.771 1.00 85.50 129 ASP A C 1
ATOM 1018 O O . ASP A 1 129 ? 14.953 1.497 -26.732 1.00 85.50 129 ASP A O 1
ATOM 1022 N N . PHE A 1 130 ? 15.976 3.443 -26.323 1.00 83.00 130 PHE A N 1
ATOM 1023 C CA . PHE A 1 130 ? 14.765 4.117 -25.858 1.00 83.00 130 PHE A CA 1
ATOM 1024 C C . PHE A 1 130 ? 14.341 5.192 -26.869 1.00 83.00 130 PHE A C 1
ATOM 1026 O O . PHE A 1 130 ? 14.968 6.254 -26.924 1.00 83.00 130 PHE A O 1
ATOM 1033 N N . PRO A 1 131 ? 13.278 4.954 -27.662 1.00 75.25 131 PRO A N 1
ATOM 1034 C CA . PRO A 1 131 ? 12.980 5.747 -28.858 1.00 75.25 131 PRO A CA 1
ATOM 1035 C C . PRO A 1 131 ? 12.534 7.186 -28.564 1.00 75.25 131 PRO A C 1
ATOM 1037 O O . PRO A 1 131 ? 12.544 8.025 -29.458 1.00 75.25 131 PRO A O 1
ATOM 1040 N N . PHE A 1 132 ? 12.160 7.493 -27.319 1.00 74.19 132 PHE A N 1
ATOM 1041 C CA . PHE A 1 132 ? 11.679 8.820 -26.919 1.00 74.19 132 PHE A CA 1
ATOM 1042 C C . PHE A 1 132 ? 12.785 9.740 -26.388 1.00 74.19 132 PHE A C 1
ATOM 1044 O O . PHE A 1 132 ? 12.560 10.937 -26.213 1.00 74.19 132 PHE A O 1
ATOM 1051 N N . ALA A 1 133 ? 13.985 9.212 -26.127 1.00 70.81 133 ALA A N 1
ATOM 1052 C CA . AL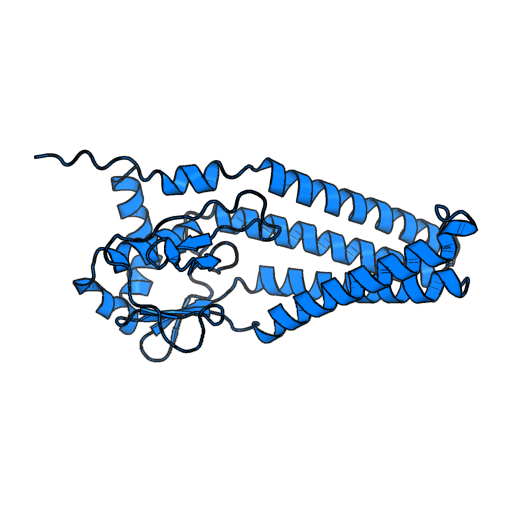A A 1 133 ? 15.110 10.035 -25.711 1.00 70.81 133 ALA A CA 1
ATOM 1053 C C . ALA A 1 133 ? 15.828 10.591 -26.945 1.00 70.81 133 ALA A C 1
ATOM 1055 O O . ALA A 1 133 ? 16.682 9.923 -27.529 1.00 70.81 133 ALA A O 1
ATOM 1056 N N . GLY A 1 134 ? 15.530 11.843 -27.306 1.00 73.75 134 GLY A N 1
ATOM 1057 C CA . GLY A 1 134 ? 16.447 12.627 -28.138 1.00 73.75 134 GLY A CA 1
ATOM 1058 C C . GLY A 1 134 ? 17.848 12.660 -27.509 1.00 73.75 134 GLY A C 1
ATOM 1059 O O . GLY A 1 134 ? 17.994 12.425 -26.306 1.00 73.75 134 GLY A O 1
ATOM 1060 N N . GLU A 1 135 ? 18.892 12.949 -28.292 1.00 74.69 135 GLU A N 1
ATOM 1061 C CA . GLU A 1 135 ? 20.284 12.834 -27.820 1.00 74.69 135 GLU A CA 1
ATOM 1062 C C . GLU A 1 135 ? 20.557 13.604 -26.516 1.00 74.69 135 GLU A C 1
ATOM 1064 O O . GLU A 1 135 ? 21.232 13.079 -25.631 1.00 74.69 135 GLU A O 1
ATOM 1069 N N . GLY A 1 136 ? 19.944 14.781 -26.337 1.00 72.06 136 GLY A N 1
ATOM 1070 C CA . GLY A 1 136 ? 20.058 15.584 -25.111 1.00 72.06 136 GLY A CA 1
ATOM 1071 C C . GLY A 1 136 ? 19.333 15.019 -23.880 1.00 72.06 136 GLY A C 1
ATOM 1072 O O . GLY A 1 136 ? 19.677 15.364 -22.753 1.00 72.06 136 GLY A O 1
ATOM 1073 N N . ALA A 1 137 ? 18.361 14.120 -24.054 1.00 79.31 137 ALA A N 1
ATOM 1074 C CA . ALA A 1 137 ? 17.579 13.541 -22.957 1.00 79.31 137 ALA A CA 1
ATOM 1075 C C . ALA A 1 137 ? 18.084 12.157 -22.507 1.00 79.31 137 ALA A C 1
ATOM 1077 O O . ALA A 1 137 ? 17.584 11.605 -21.522 1.00 79.31 137 ALA A O 1
ATOM 1078 N N . ARG A 1 138 ? 19.107 11.606 -23.180 1.00 80.62 138 ARG A N 1
ATOM 1079 C CA . ARG A 1 138 ? 19.669 10.273 -22.891 1.00 80.62 138 ARG A CA 1
ATOM 1080 C C . ARG A 1 138 ? 20.241 10.121 -21.483 1.00 80.62 138 ARG A C 1
ATOM 1082 O O . ARG A 1 138 ? 20.289 9.003 -20.991 1.00 80.62 138 ARG A O 1
ATOM 1089 N N . LEU A 1 139 ? 20.645 11.210 -20.828 1.00 85.50 139 LEU A N 1
ATOM 1090 C CA . LEU A 1 139 ? 21.110 11.187 -19.433 1.00 85.50 139 LEU A CA 1
ATOM 1091 C C . LEU A 1 139 ? 20.013 11.565 -18.428 1.00 85.50 139 LEU A C 1
ATOM 1093 O O . LEU A 1 139 ? 20.061 11.136 -17.277 1.00 85.50 139 LEU A O 1
ATOM 1097 N N . ILE A 1 140 ? 18.996 12.314 -18.864 1.00 90.31 140 ILE A N 1
ATOM 1098 C CA . ILE A 1 140 ? 17.930 12.819 -17.990 1.00 90.31 140 ILE A CA 1
ATOM 1099 C C . ILE A 1 140 ? 17.002 11.680 -17.559 1.00 90.31 140 ILE A C 1
ATOM 1101 O O . ILE A 1 140 ? 16.747 11.516 -16.366 1.00 90.31 140 ILE A O 1
ATOM 1105 N N . TYR A 1 141 ? 16.523 10.858 -18.501 1.00 90.75 141 TYR A N 1
ATOM 1106 C CA . TYR A 1 141 ? 15.603 9.764 -18.167 1.00 90.75 141 TYR A CA 1
ATOM 1107 C C . TYR A 1 141 ? 16.235 8.690 -17.266 1.00 90.75 141 TYR A C 1
ATOM 1109 O O . TYR A 1 141 ? 15.583 8.298 -16.300 1.00 90.75 141 TYR A O 1
ATOM 1117 N N . PRO A 1 142 ? 17.485 8.236 -17.493 1.00 93.12 142 PRO A N 1
ATOM 1118 C CA . PRO A 1 142 ? 18.171 7.323 -16.575 1.00 93.12 142 PRO A CA 1
ATOM 1119 C C . PRO A 1 142 ? 18.345 7.889 -15.167 1.00 93.12 142 PRO A C 1
ATOM 1121 O O . PRO A 1 142 ? 18.111 7.180 -14.190 1.00 93.12 142 PRO A O 1
ATOM 1124 N N . ALA A 1 143 ? 18.701 9.172 -15.048 1.00 94.25 143 ALA A N 1
ATOM 1125 C CA . ALA A 1 143 ? 18.817 9.831 -13.751 1.00 94.25 143 ALA A CA 1
ATOM 1126 C C . ALA A 1 143 ? 17.458 9.899 -13.035 1.00 94.25 143 ALA A C 1
ATOM 1128 O O . ALA A 1 143 ? 17.364 9.574 -11.851 1.00 94.25 143 ALA A O 1
ATOM 1129 N N . ALA A 1 144 ? 16.387 10.246 -13.756 1.00 94.06 144 ALA A N 1
ATOM 1130 C CA . ALA A 1 144 ? 15.032 10.244 -13.213 1.00 94.06 144 ALA A CA 1
ATOM 1131 C C . ALA A 1 144 ? 14.591 8.838 -12.772 1.00 94.06 144 ALA A C 1
ATOM 1133 O O . ALA A 1 144 ? 14.080 8.680 -11.664 1.00 94.06 144 ALA A O 1
ATOM 1134 N N . ALA A 1 145 ? 14.841 7.812 -13.593 1.00 94.50 145 ALA A N 1
ATOM 1135 C CA . ALA A 1 145 ? 14.551 6.419 -13.261 1.00 94.50 145 ALA A CA 1
ATOM 1136 C C . ALA A 1 145 ? 15.291 5.973 -11.994 1.00 94.50 145 ALA A C 1
ATOM 1138 O O . ALA A 1 145 ? 14.688 5.357 -11.119 1.00 94.50 145 ALA A O 1
ATOM 1139 N N . LEU A 1 146 ? 16.565 6.350 -11.844 1.00 96.25 146 LEU A N 1
ATOM 1140 C CA . LEU A 1 146 ? 17.350 6.056 -10.647 1.00 96.25 146 LEU A CA 1
ATOM 1141 C C . LEU A 1 146 ? 16.771 6.734 -9.396 1.00 96.25 146 LEU A C 1
ATOM 1143 O O . LEU A 1 146 ? 16.644 6.093 -8.355 1.00 96.25 146 LEU A O 1
ATOM 1147 N N . ILE A 1 147 ? 16.371 8.005 -9.491 1.00 96.38 147 ILE A N 1
ATOM 1148 C CA . ILE A 1 147 ? 15.731 8.727 -8.379 1.00 96.38 147 ILE A CA 1
ATOM 1149 C C . ILE A 1 147 ? 14.412 8.049 -7.984 1.00 96.38 147 ILE A C 1
ATOM 1151 O O . ILE A 1 147 ? 14.167 7.830 -6.795 1.00 96.38 147 ILE A O 1
ATOM 1155 N N . VAL A 1 148 ? 13.579 7.676 -8.963 1.00 93.62 148 VAL A N 1
ATOM 1156 C CA . VAL A 1 148 ? 12.325 6.949 -8.709 1.00 93.62 148 VAL A CA 1
ATOM 1157 C C . VAL A 1 148 ? 12.606 5.584 -8.084 1.00 93.62 148 VAL A C 1
ATOM 1159 O O . VAL A 1 148 ? 11.935 5.230 -7.118 1.00 93.62 148 VAL A O 1
ATOM 1162 N N . ALA A 1 149 ? 13.621 4.853 -8.554 1.00 95.25 149 ALA A N 1
ATOM 1163 C CA . ALA A 1 149 ? 14.025 3.570 -7.983 1.00 95.25 149 ALA A CA 1
ATOM 1164 C C . ALA A 1 149 ? 14.449 3.706 -6.516 1.00 95.25 149 ALA A C 1
ATOM 1166 O O . ALA A 1 149 ? 14.005 2.928 -5.677 1.00 95.25 149 ALA A O 1
ATOM 1167 N N . ILE A 1 150 ? 15.260 4.716 -6.183 1.00 95.44 150 ILE A N 1
ATOM 1168 C CA . ILE A 1 150 ? 15.686 4.987 -4.802 1.00 95.44 150 ILE A CA 1
ATOM 1169 C C . ILE A 1 150 ? 14.478 5.324 -3.927 1.00 95.44 150 ILE A C 1
ATOM 1171 O O . ILE A 1 150 ? 14.364 4.818 -2.809 1.00 95.44 150 ILE A O 1
ATOM 1175 N N . TYR A 1 151 ? 13.562 6.154 -4.430 1.00 93.25 151 TYR A N 1
ATOM 1176 C CA . TYR A 1 151 ? 12.336 6.496 -3.715 1.00 93.25 151 TYR A CA 1
ATOM 1177 C C . TYR A 1 151 ? 11.470 5.253 -3.455 1.00 93.25 151 TYR A C 1
ATOM 1179 O O . TYR A 1 151 ? 11.101 4.999 -2.308 1.00 93.25 151 TYR A O 1
ATOM 1187 N N . TYR A 1 152 ? 11.224 4.436 -4.484 1.00 89.56 152 TYR A N 1
ATOM 1188 C CA . TYR A 1 152 ? 10.480 3.179 -4.369 1.00 89.56 152 TYR A CA 1
ATOM 1189 C C . TYR A 1 152 ? 11.150 2.202 -3.400 1.00 89.56 152 TYR A C 1
ATOM 1191 O O . TYR A 1 152 ? 10.489 1.651 -2.520 1.00 89.56 152 TYR A O 1
ATOM 1199 N N . ALA A 1 153 ? 12.467 2.017 -3.504 1.00 91.44 153 ALA A N 1
ATOM 1200 C CA . ALA A 1 153 ? 13.226 1.143 -2.619 1.00 91.44 153 ALA A CA 1
ATOM 1201 C C . ALA A 1 153 ? 13.142 1.614 -1.162 1.00 91.44 153 ALA A C 1
ATOM 1203 O O . ALA A 1 153 ? 12.894 0.806 -0.270 1.00 91.44 153 ALA A O 1
ATOM 1204 N N . ARG A 1 154 ? 13.285 2.922 -0.908 1.00 92.25 154 ARG A N 1
ATOM 1205 C CA . ARG A 1 154 ? 13.156 3.498 0.437 1.00 92.25 154 ARG A CA 1
ATOM 1206 C C . ARG A 1 154 ? 11.772 3.240 1.028 1.00 92.25 154 ARG A C 1
ATOM 1208 O O . ARG A 1 154 ? 11.691 2.775 2.163 1.00 92.25 154 ARG A O 1
ATOM 1215 N N . GLU A 1 155 ? 10.709 3.536 0.283 1.00 85.19 155 GLU A N 1
ATOM 1216 C CA . GLU A 1 155 ? 9.328 3.305 0.726 1.00 85.19 155 GLU A CA 1
ATOM 1217 C C . GLU A 1 155 ? 9.076 1.822 1.008 1.00 85.19 155 GLU A C 1
ATOM 1219 O O . GLU A 1 155 ? 8.518 1.460 2.042 1.00 85.19 155 GLU A O 1
ATOM 1224 N N . THR A 1 156 ? 9.576 0.947 0.142 1.00 84.00 156 THR A N 1
ATOM 1225 C CA . THR A 1 156 ? 9.428 -0.506 0.281 1.00 84.00 156 THR A CA 1
ATOM 1226 C C . THR A 1 156 ? 10.188 -1.042 1.481 1.00 84.00 156 THR A C 1
ATOM 1228 O O . THR A 1 156 ? 9.654 -1.859 2.221 1.00 84.00 156 THR A O 1
ATOM 1231 N N . ILE A 1 157 ? 11.410 -0.564 1.728 1.00 85.12 157 ILE A N 1
ATOM 1232 C CA . ILE A 1 157 ? 12.196 -0.929 2.914 1.00 85.12 157 ILE A CA 1
ATOM 1233 C C . ILE A 1 157 ? 11.514 -0.419 4.184 1.00 85.12 157 ILE A C 1
ATOM 1235 O O . ILE A 1 157 ? 11.464 -1.131 5.187 1.00 85.12 157 ILE A O 1
ATOM 1239 N N . ALA A 1 158 ? 10.977 0.802 4.162 1.00 81.12 158 ALA A N 1
ATOM 1240 C CA . ALA A 1 158 ? 10.220 1.332 5.287 1.00 81.12 158 ALA A CA 1
ATOM 1241 C C . ALA A 1 158 ? 8.992 0.453 5.580 1.00 81.12 158 ALA A C 1
ATOM 1243 O O . ALA A 1 158 ? 8.781 0.061 6.724 1.00 81.12 158 ALA A O 1
ATOM 1244 N N . ARG A 1 159 ? 8.237 0.058 4.548 1.00 75.69 159 ARG A N 1
ATOM 1245 C CA . ARG A 1 159 ? 7.065 -0.823 4.679 1.00 75.69 159 ARG A CA 1
ATOM 1246 C C . ARG A 1 159 ? 7.415 -2.264 5.042 1.00 75.69 159 ARG A C 1
ATOM 1248 O O . ARG A 1 159 ? 6.679 -2.882 5.803 1.00 75.69 159 ARG A O 1
ATOM 1255 N N . SER A 1 160 ? 8.525 -2.806 4.548 1.00 77.75 160 SER A N 1
ATOM 1256 C CA . SER A 1 160 ? 8.948 -4.178 4.845 1.00 77.75 160 SER A CA 1
ATOM 1257 C C . SER A 1 160 ? 9.486 -4.321 6.269 1.00 77.75 160 SER A C 1
ATOM 1259 O O . SER A 1 160 ? 9.239 -5.327 6.925 1.00 77.75 160 SER A O 1
ATOM 1261 N N . ARG A 1 161 ? 10.135 -3.286 6.816 1.00 76.31 161 ARG A N 1
ATOM 1262 C CA . ARG A 1 161 ? 10.452 -3.220 8.258 1.00 76.31 161 ARG A CA 1
ATOM 1263 C C . ARG A 1 161 ? 9.197 -3.200 9.128 1.00 76.31 161 ARG A C 1
ATOM 1265 O O . ARG A 1 161 ? 9.220 -3.660 10.264 1.00 76.31 161 ARG A O 1
ATOM 1272 N N . ASN A 1 162 ? 8.105 -2.726 8.547 1.00 68.50 162 ASN A N 1
ATOM 1273 C CA . ASN A 1 162 ? 6.779 -2.684 9.134 1.00 68.50 162 ASN A CA 1
ATOM 1274 C C . ASN A 1 162 ? 5.936 -3.925 8.755 1.00 68.50 162 ASN A C 1
ATOM 1276 O O . ASN A 1 162 ? 4.740 -3.974 9.034 1.00 68.50 162 ASN A O 1
ATOM 1280 N N . PHE A 1 163 ? 6.529 -4.953 8.134 1.00 60.81 163 PHE A N 1
ATOM 1281 C CA . PHE A 1 163 ? 5.862 -6.199 7.741 1.00 60.81 163 PHE A CA 1
ATOM 1282 C C . PHE A 1 163 ? 5.602 -7.045 8.995 1.00 60.81 163 PHE A C 1
ATOM 1284 O O . PHE A 1 163 ? 6.440 -7.811 9.458 1.00 60.81 163 PHE A O 1
ATOM 1291 N N . GLY A 1 164 ? 4.442 -6.834 9.612 1.00 61.38 164 GLY A N 1
ATOM 1292 C CA . GLY A 1 164 ? 4.141 -7.296 10.971 1.00 61.38 164 GLY A CA 1
ATOM 1293 C C . GLY A 1 164 ? 3.499 -6.214 11.833 1.00 61.38 164 GLY A C 1
ATOM 1294 O O . GLY A 1 164 ? 2.992 -6.515 12.916 1.00 61.38 164 GLY A O 1
ATOM 1295 N N . GLU A 1 165 ? 3.462 -4.976 11.333 1.00 69.88 165 GLU A N 1
ATOM 1296 C CA . GLU A 1 165 ? 2.627 -3.931 11.887 1.00 69.88 165 GLU A CA 1
ATOM 1297 C C . GLU A 1 165 ? 1.193 -4.415 12.012 1.00 69.88 165 GLU A C 1
ATOM 1299 O O . GLU A 1 165 ? 0.579 -5.024 11.131 1.00 69.88 165 GLU A O 1
ATOM 1304 N N . SER A 1 166 ? 0.671 -4.115 13.179 1.00 83.38 166 SER A N 1
ATOM 1305 C CA . SER A 1 166 ? -0.685 -4.405 13.548 1.00 83.38 166 SER A CA 1
ATOM 1306 C C . SER A 1 166 ? -1.157 -3.271 14.415 1.00 83.38 166 SER A C 1
ATOM 1308 O O . SER A 1 166 ? -0.410 -2.818 15.291 1.00 83.38 166 SER A O 1
ATOM 1310 N N . VAL A 1 167 ? -2.406 -2.879 14.235 1.00 88.94 167 VAL A N 1
ATOM 1311 C CA . VAL A 1 167 ? -3.047 -2.034 15.225 1.00 88.94 167 VAL A CA 1
ATOM 1312 C C . VAL A 1 167 ? -3.401 -2.925 16.403 1.00 88.94 167 VAL A C 1
ATOM 1314 O O . VAL A 1 167 ? -4.111 -3.919 16.255 1.00 88.94 167 VAL A O 1
ATOM 1317 N N . ARG A 1 168 ? -2.841 -2.604 17.566 1.00 91.69 168 ARG A N 1
ATOM 1318 C CA . ARG A 1 168 ? -3.088 -3.310 18.818 1.00 91.69 168 ARG A CA 1
ATOM 1319 C C . ARG A 1 168 ? -3.979 -2.449 19.693 1.00 91.69 168 ARG A C 1
ATOM 1321 O O . ARG A 1 168 ? -3.599 -1.337 20.062 1.00 91.69 168 ARG A O 1
ATOM 1328 N N . LEU A 1 169 ? -5.134 -2.990 20.034 1.00 92.50 169 LEU A N 1
ATOM 1329 C CA . LEU A 1 169 ? -6.127 -2.381 20.900 1.00 92.50 169 LEU A CA 1
ATOM 1330 C C . LEU A 1 169 ? -6.069 -3.076 22.257 1.00 92.50 169 LEU A C 1
ATOM 1332 O O . LEU A 1 169 ? -6.082 -4.305 22.343 1.00 92.50 169 LEU A O 1
ATOM 1336 N N . SER A 1 170 ? -5.972 -2.287 23.315 1.00 92.38 170 SER A N 1
ATOM 1337 C CA . SER A 1 170 ? -6.042 -2.754 24.693 1.00 92.38 170 SER A CA 1
ATOM 1338 C C . SER A 1 170 ? -6.962 -1.854 25.501 1.00 92.38 170 SER A C 1
ATOM 1340 O O . SER A 1 170 ? -7.358 -0.776 25.057 1.00 92.38 170 SER A O 1
ATOM 1342 N N . GLU A 1 171 ? -7.250 -2.267 26.728 1.00 92.19 171 GLU A N 1
ATOM 1343 C CA . GLU A 1 171 ? -8.016 -1.458 27.672 1.00 92.19 171 GLU A CA 1
ATOM 1344 C C . GLU A 1 171 ? -7.417 -0.057 27.868 1.00 92.19 171 GLU A C 1
ATOM 1346 O O . GLU A 1 171 ? -8.118 0.952 27.802 1.00 92.19 171 GLU A O 1
ATOM 1351 N N . ALA A 1 172 ? -6.090 0.009 28.002 1.00 88.94 172 ALA A N 1
ATOM 1352 C CA . ALA A 1 172 ? -5.363 1.255 28.215 1.00 88.94 172 ALA A CA 1
ATOM 1353 C C . ALA A 1 172 ? -5.337 2.175 26.983 1.00 88.94 172 ALA A C 1
ATOM 1355 O O . ALA A 1 172 ? -5.193 3.391 27.134 1.00 88.94 172 ALA A O 1
ATOM 1356 N N . GLY A 1 173 ? -5.436 1.627 25.766 1.00 90.00 173 GLY A N 1
ATOM 1357 C CA . GLY A 1 173 ? -5.314 2.450 24.572 1.00 90.00 173 GLY A CA 1
ATOM 1358 C C . GLY A 1 173 ? -5.070 1.716 23.262 1.00 90.00 173 GLY A C 1
ATOM 1359 O O . GLY A 1 173 ? -5.189 0.498 23.133 1.00 90.00 173 GLY A O 1
ATOM 1360 N N . ILE A 1 174 ? -4.682 2.515 22.275 1.00 90.19 174 ILE A N 1
ATOM 1361 C CA . ILE A 1 174 ? -4.427 2.110 20.900 1.00 90.19 174 ILE A CA 1
ATOM 1362 C C . ILE A 1 174 ? -2.939 2.261 20.630 1.00 90.19 174 ILE A C 1
ATOM 1364 O O . ILE A 1 174 ? -2.363 3.334 20.796 1.00 90.19 174 ILE A O 1
ATOM 1368 N N . SER A 1 175 ? -2.306 1.185 20.185 1.00 87.62 175 SER A N 1
ATOM 1369 C CA . SER A 1 175 ? -0.897 1.187 19.805 1.00 87.62 175 SER A CA 1
ATOM 1370 C C . SER A 1 175 ? -0.739 0.749 18.357 1.00 87.62 175 SER A C 1
ATOM 1372 O O . SER A 1 175 ? -1.339 -0.220 17.897 1.00 87.62 175 SER A O 1
ATOM 1374 N N . THR A 1 176 ? 0.084 1.487 17.631 1.00 83.56 176 THR A N 1
ATOM 1375 C CA . THR A 1 176 ? 0.566 1.142 16.296 1.00 83.56 176 THR A CA 1
ATOM 1376 C C . THR A 1 176 ? 2.020 1.568 16.231 1.00 83.56 176 THR A C 1
ATOM 1378 O O . THR A 1 176 ? 2.429 2.495 16.929 1.00 83.56 176 THR A O 1
ATOM 1381 N N . TRP A 1 177 ? 2.800 0.916 15.384 1.00 72.88 177 TRP A N 1
ATOM 1382 C CA . TRP A 1 177 ? 4.196 1.278 15.181 1.00 72.88 177 TRP A CA 1
ATOM 1383 C C . TRP A 1 177 ? 4.378 2.746 14.788 1.00 72.88 177 TRP A C 1
ATOM 1385 O O . TRP A 1 177 ? 5.269 3.415 15.307 1.00 72.88 177 TRP A O 1
ATOM 1395 N N . SER A 1 178 ? 3.479 3.282 13.954 1.00 67.94 178 SER A N 1
ATOM 1396 C CA . SER A 1 178 ? 3.537 4.677 13.504 1.00 67.94 178 SER A CA 1
ATOM 1397 C C . SER A 1 178 ? 3.349 5.704 14.626 1.00 67.94 178 SER A C 1
ATOM 1399 O O . SER A 1 178 ? 3.575 6.888 14.401 1.00 67.94 178 SER A O 1
ATOM 1401 N N . LEU A 1 179 ? 2.893 5.283 15.810 1.00 65.88 179 LEU A N 1
ATOM 1402 C CA . LEU A 1 179 ? 2.606 6.153 16.954 1.00 65.88 179 LEU A CA 1
ATOM 1403 C C . LEU A 1 179 ? 3.582 5.933 18.120 1.00 65.88 179 LEU A C 1
ATOM 1405 O O . LEU A 1 179 ? 3.396 6.507 19.190 1.00 65.88 179 LEU A O 1
ATOM 1409 N N . GLY A 1 180 ? 4.648 5.159 17.897 1.00 66.81 180 GLY A N 1
ATOM 1410 C CA . GLY A 1 180 ? 5.661 4.850 18.901 1.00 66.81 180 GLY A CA 1
ATOM 1411 C C . GLY A 1 180 ? 5.312 3.638 19.769 1.00 66.81 180 GLY A C 1
ATOM 1412 O O . GLY A 1 180 ? 4.358 2.904 19.517 1.00 66.81 180 GLY A O 1
ATOM 1413 N N . ARG A 1 181 ? 6.140 3.387 20.791 1.00 68.94 181 ARG A N 1
ATOM 1414 C CA . ARG A 1 181 ? 5.978 2.229 21.694 1.00 68.94 181 ARG A CA 1
ATOM 1415 C C . ARG A 1 181 ? 4.868 2.423 22.727 1.00 68.94 181 ARG A C 1
ATOM 1417 O O . ARG A 1 181 ? 4.353 1.433 23.245 1.00 68.94 181 ARG A O 1
ATOM 1424 N N . GLU A 1 182 ? 4.514 3.668 23.027 1.00 76.62 182 GLU A N 1
ATOM 1425 C CA . GLU A 1 182 ? 3.512 3.978 24.040 1.00 76.62 182 GLU A CA 1
ATOM 1426 C C . GLU A 1 182 ? 2.095 3.943 23.455 1.00 76.62 182 GLU A C 1
ATOM 1428 O O . GLU A 1 182 ? 1.844 4.526 22.396 1.00 76.62 182 GLU A O 1
ATOM 1433 N N . PRO A 1 183 ? 1.146 3.265 24.123 1.00 80.75 183 PRO A N 1
ATOM 1434 C CA . PRO A 1 183 ? -0.242 3.267 23.696 1.00 80.75 183 PRO A CA 1
ATOM 1435 C C . PRO A 1 183 ? -0.839 4.670 23.835 1.00 80.75 183 PRO A C 1
ATOM 1437 O O . PRO A 1 183 ? -0.709 5.330 24.865 1.00 80.75 183 PRO A O 1
ATOM 1440 N N . ILE A 1 184 ? -1.548 5.112 22.801 1.00 85.31 184 ILE A N 1
ATOM 1441 C CA . ILE A 1 184 ? -2.355 6.326 22.859 1.00 85.31 184 ILE A CA 1
ATOM 1442 C C . ILE A 1 184 ? -3.614 6.020 23.651 1.00 85.31 184 ILE A C 1
ATOM 1444 O O . ILE A 1 184 ? -4.334 5.076 23.331 1.00 85.31 184 ILE A O 1
ATOM 1448 N N . ARG A 1 185 ? -3.902 6.843 24.657 1.00 87.38 185 ARG A N 1
ATOM 1449 C CA . ARG A 1 185 ? -5.148 6.748 25.419 1.00 87.38 185 ARG A CA 1
ATOM 1450 C C . ARG A 1 185 ? -6.362 6.912 24.507 1.00 87.38 185 ARG A C 1
ATOM 1452 O O . ARG A 1 185 ? -6.335 7.685 23.554 1.00 87.38 185 ARG A O 1
ATOM 1459 N N . TRP A 1 186 ? -7.434 6.206 24.837 1.00 87.56 186 TRP A N 1
ATOM 1460 C CA . TRP A 1 186 ? -8.699 6.322 24.122 1.00 87.56 186 TRP A CA 1
ATOM 1461 C C . TRP A 1 186 ? -9.224 7.766 24.141 1.00 87.56 186 TRP A C 1
ATOM 1463 O O . TRP A 1 186 ? -9.248 8.383 25.211 1.00 87.56 186 TRP A O 1
ATOM 1473 N N . PRO A 1 187 ? -9.658 8.315 22.994 1.00 84.31 187 PRO A N 1
ATOM 1474 C CA . PRO A 1 187 ? -10.246 9.645 22.954 1.00 84.31 187 PRO A CA 1
ATOM 1475 C C . PRO A 1 187 ? -11.616 9.637 23.645 1.00 84.31 187 PRO A C 1
ATOM 1477 O O . PRO A 1 187 ? -12.470 8.812 23.335 1.00 84.31 187 PRO A O 1
ATOM 1480 N N . ALA A 1 188 ? -11.838 10.576 24.569 1.00 76.88 188 ALA A N 1
ATOM 1481 C CA . ALA A 1 188 ? -13.112 10.700 25.288 1.00 76.88 188 ALA A CA 1
ATOM 1482 C C . ALA A 1 188 ? -14.267 11.173 24.386 1.00 76.88 188 ALA A C 1
ATOM 1484 O O . ALA A 1 188 ? -15.422 10.850 24.633 1.00 76.88 188 ALA A O 1
ATOM 1485 N N . SER A 1 189 ? -13.958 11.924 23.327 1.00 74.31 189 SER A N 1
ATOM 1486 C CA . SER A 1 189 ? -14.931 12.499 22.388 1.00 74.31 189 SER A CA 1
ATOM 1487 C C . SER A 1 189 ? -15.283 11.578 21.212 1.00 74.31 189 SER A C 1
ATOM 1489 O O . SER A 1 189 ? -15.894 12.025 20.239 1.00 74.31 189 SER A O 1
ATOM 1491 N N . GLY A 1 190 ? -14.894 10.303 21.288 1.00 75.06 190 GLY A N 1
ATOM 1492 C CA . GLY A 1 190 ? -15.045 9.355 20.192 1.00 75.06 190 GLY A CA 1
ATOM 1493 C C . GLY A 1 190 ? -13.973 9.517 19.120 1.00 75.06 190 GLY A C 1
ATOM 1494 O O . GLY A 1 190 ? -12.995 10.256 19.262 1.00 75.06 190 GLY A O 1
ATOM 1495 N N . VAL A 1 191 ? -14.146 8.773 18.037 1.00 79.50 191 VAL A N 1
ATOM 1496 C CA . VAL A 1 191 ? -13.145 8.647 16.981 1.00 79.50 191 VAL A CA 1
ATOM 1497 C C . VAL A 1 191 ? -13.686 9.273 15.703 1.00 79.50 191 VAL A C 1
ATOM 1499 O O . VAL A 1 191 ? -14.837 9.057 15.334 1.00 79.50 191 VAL A O 1
ATOM 1502 N N . ARG A 1 192 ? -12.864 10.076 15.016 1.00 75.69 192 ARG A N 1
ATOM 1503 C CA . ARG A 1 192 ? -13.294 10.792 13.807 1.00 75.69 192 ARG A CA 1
ATOM 1504 C C . ARG A 1 192 ? -12.514 10.344 12.574 1.00 75.69 192 ARG A C 1
ATOM 1506 O O . ARG A 1 192 ? -11.288 10.210 12.648 1.00 75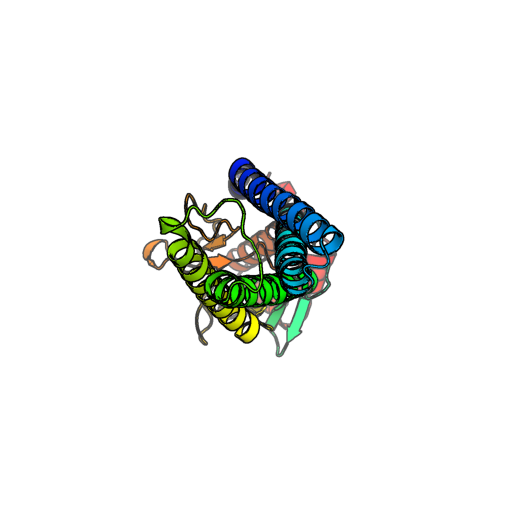.69 192 ARG A O 1
ATOM 1513 N N . PRO A 1 193 ? -13.184 10.149 11.428 1.00 74.31 193 PRO A N 1
ATOM 1514 C CA . PRO A 1 193 ? -12.487 10.014 10.158 1.00 74.31 193 PRO A CA 1
ATOM 1515 C C . PRO A 1 193 ? -11.710 11.295 9.849 1.00 74.31 193 PRO A C 1
ATOM 1517 O O . PRO A 1 193 ? -12.185 12.398 10.110 1.00 74.31 193 PRO A O 1
ATOM 1520 N N . ILE A 1 194 ? -10.532 11.152 9.253 1.00 73.94 194 ILE A N 1
ATOM 1521 C CA . ILE A 1 194 ? -9.798 12.283 8.688 1.00 73.94 194 ILE A CA 1
ATOM 1522 C C . ILE A 1 194 ? -9.921 12.205 7.173 1.00 73.94 194 ILE A C 1
ATOM 1524 O O . ILE A 1 194 ? -9.581 11.185 6.567 1.00 73.94 194 ILE A O 1
ATOM 1528 N N . GLU A 1 195 ? -10.391 13.291 6.562 1.00 62.12 195 GLU A N 1
ATOM 1529 C CA . GLU A 1 195 ? -10.247 13.489 5.126 1.00 62.12 195 GLU A CA 1
ATOM 1530 C C . GLU A 1 195 ? -8.809 13.909 4.819 1.00 62.12 195 GLU A C 1
ATOM 1532 O O . GLU A 1 195 ? -8.401 15.045 5.050 1.00 62.12 195 GLU A O 1
ATOM 1537 N N . THR A 1 196 ? -8.022 12.999 4.259 1.00 58.81 196 THR A N 1
ATOM 1538 C CA . THR A 1 196 ? -6.721 13.330 3.669 1.00 58.81 196 THR A CA 1
ATOM 1539 C C . THR A 1 196 ? -6.962 13.949 2.289 1.00 58.81 196 THR A C 1
ATOM 1541 O O . THR A 1 196 ? -6.882 13.282 1.256 1.00 58.81 196 THR A O 1
ATOM 1544 N N . ARG A 1 197 ? -7.322 15.238 2.248 1.00 46.22 197 ARG A N 1
ATOM 1545 C CA . ARG A 1 197 ? -7.364 16.014 0.998 1.00 46.22 197 ARG A CA 1
ATOM 1546 C C . ARG A 1 197 ? -5.934 16.328 0.552 1.00 46.22 197 ARG A C 1
ATOM 1548 O O . ARG A 1 197 ? -5.205 17.009 1.260 1.00 46.22 197 ARG A O 1
ATOM 1555 N N . GLY A 1 198 ? -5.550 15.852 -0.631 1.00 40.06 198 GLY A N 1
ATOM 1556 C CA . GLY A 1 198 ? -4.326 16.289 -1.318 1.00 40.06 198 GLY A CA 1
ATOM 1557 C C . GLY A 1 198 ? -3.001 15.706 -0.814 1.00 40.06 198 GLY A C 1
ATOM 1558 O O . GLY A 1 198 ? -1.965 16.040 -1.379 1.00 40.06 198 GLY A O 1
ATOM 1559 N N . ASP A 1 199 ? -3.000 14.822 0.186 1.00 41.12 199 ASP A N 1
ATOM 1560 C CA . ASP A 1 199 ? -1.776 14.131 0.604 1.00 41.12 199 ASP A CA 1
ATOM 1561 C C . ASP A 1 199 ? -1.516 12.908 -0.298 1.00 41.12 199 ASP A C 1
ATOM 1563 O O . ASP A 1 199 ? -2.434 12.142 -0.602 1.00 41.12 199 ASP A O 1
ATOM 1567 N N . ARG A 1 200 ? -0.253 12.694 -0.701 1.00 39.50 200 ARG A N 1
ATOM 1568 C CA . ARG A 1 200 ? 0.221 11.507 -1.450 1.00 39.50 200 ARG A CA 1
ATOM 1569 C C . ARG A 1 200 ? -0.130 10.198 -0.731 1.00 39.50 200 ARG A C 1
ATOM 1571 O O . ARG A 1 200 ? -0.226 9.152 -1.368 1.00 39.50 200 ARG A O 1
ATOM 1578 N N . ASN A 1 201 ? -0.411 10.269 0.569 1.00 50.97 201 ASN A N 1
ATOM 1579 C CA . ASN A 1 201 ? -1.066 9.226 1.351 1.00 50.97 201 ASN A CA 1
ATOM 1580 C C . ASN A 1 201 ? -2.594 9.223 1.164 1.00 50.97 201 ASN A C 1
ATOM 1582 O O . ASN A 1 201 ? -3.335 9.287 2.148 1.00 50.97 201 ASN A O 1
ATOM 1586 N N . ILE A 1 202 ? -3.073 9.130 -0.084 1.00 55.31 202 ILE A N 1
ATOM 1587 C CA . ILE A 1 202 ? -4.500 8.982 -0.415 1.00 55.31 202 ILE A CA 1
ATOM 1588 C C . ILE A 1 202 ? -4.987 7.677 0.222 1.00 55.31 202 ILE A C 1
ATOM 1590 O O . ILE A 1 202 ? -4.869 6.592 -0.349 1.00 55.31 202 ILE A O 1
ATOM 1594 N N . GLY A 1 203 ? -5.494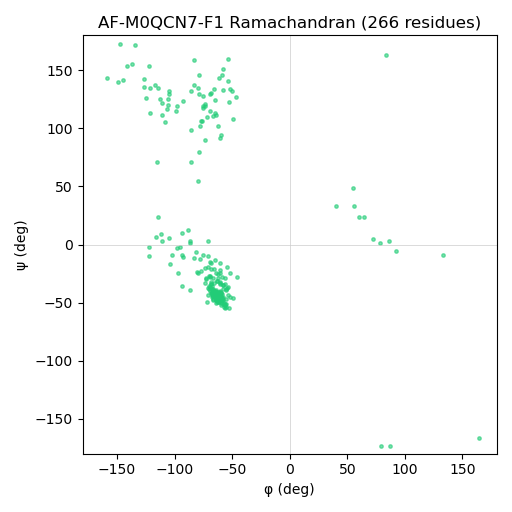 7.773 1.443 1.00 62.97 203 GLY A N 1
ATOM 1595 C CA . GLY A 1 203 ? -5.675 6.659 2.359 1.00 62.97 203 GLY A CA 1
ATOM 1596 C C . GLY A 1 203 ? -6.712 6.997 3.405 1.00 62.97 203 GLY A C 1
ATOM 1597 O O . GLY A 1 203 ? -6.793 8.137 3.849 1.00 62.97 203 GLY A O 1
ATOM 1598 N N . THR A 1 204 ? -7.512 6.015 3.795 1.00 73.38 204 THR A N 1
ATOM 1599 C CA . THR A 1 204 ? -8.510 6.210 4.841 1.00 73.38 204 THR A CA 1
ATOM 1600 C C . THR A 1 204 ? -7.807 6.234 6.193 1.00 73.38 204 THR A C 1
ATOM 1602 O O . THR A 1 204 ? -7.169 5.250 6.579 1.00 73.38 204 THR A O 1
ATOM 1605 N N . ARG A 1 205 ? -7.885 7.368 6.896 1.00 79.94 205 ARG A N 1
ATOM 1606 C CA . ARG A 1 205 ? -7.254 7.563 8.205 1.00 79.94 205 ARG A CA 1
ATOM 1607 C C . ARG A 1 205 ? -8.278 7.933 9.265 1.00 79.94 205 ARG A C 1
ATOM 1609 O O . ARG A 1 205 ? -9.317 8.524 8.980 1.00 79.94 205 ARG A O 1
ATOM 1616 N N . VAL A 1 206 ? -7.939 7.594 10.497 1.00 79.94 206 VAL A N 1
ATOM 1617 C CA . VAL A 1 206 ? -8.770 7.786 11.678 1.00 79.94 206 VAL A CA 1
ATOM 1618 C C . VAL A 1 206 ? -7.986 8.580 12.716 1.00 79.94 206 VAL A C 1
ATOM 1620 O O . VAL A 1 206 ? -6.869 8.185 13.047 1.00 79.94 206 VAL A O 1
ATOM 1623 N N . SER A 1 207 ? -8.544 9.687 13.212 1.00 81.62 207 SER A N 1
ATOM 1624 C CA . SER A 1 207 ? -7.942 10.489 14.287 1.00 81.62 207 SER A CA 1
ATOM 1625 C C . SER A 1 207 ? -8.196 9.846 15.644 1.00 81.62 207 SER A C 1
ATOM 1627 O O . SER A 1 207 ? -9.324 9.451 15.935 1.00 81.62 207 SER A O 1
ATOM 1629 N N . ILE A 1 208 ? -7.158 9.776 16.478 1.00 75.12 208 ILE A N 1
ATOM 1630 C CA . ILE A 1 208 ? -7.192 9.141 17.808 1.00 75.12 208 ILE A CA 1
ATOM 1631 C C . ILE A 1 208 ? -6.940 10.162 18.935 1.00 75.12 208 ILE A C 1
ATOM 1633 O O . ILE A 1 208 ? -6.851 9.810 20.105 1.00 75.12 208 ILE A O 1
ATOM 1637 N N . GLY A 1 209 ? -6.851 11.456 18.628 1.00 69.19 209 GLY A N 1
ATOM 1638 C CA . GLY A 1 209 ? -6.587 12.477 19.641 1.00 69.19 209 GLY A CA 1
ATOM 1639 C C . GLY A 1 209 ? -7.251 13.819 19.359 1.00 69.19 209 GLY A C 1
ATOM 1640 O O . GLY A 1 209 ? -7.813 14.011 18.275 1.00 69.19 209 GLY A O 1
ATOM 1641 N N . PRO A 1 210 ? -7.174 14.753 20.329 1.00 59.66 210 PRO A N 1
ATOM 1642 C CA . PRO A 1 210 ? -7.556 16.139 20.107 1.00 59.66 210 PRO A CA 1
ATOM 1643 C C . PRO A 1 210 ? -6.793 16.687 18.898 1.00 59.66 210 PRO A C 1
ATOM 1645 O O . PRO A 1 210 ? -5.623 16.360 18.673 1.00 59.66 210 PRO A O 1
ATOM 1648 N N . THR A 1 211 ? -7.503 17.481 18.104 1.00 54.06 211 THR A N 1
ATOM 1649 C CA . THR A 1 211 ? -7.173 17.897 16.733 1.00 54.06 211 THR A CA 1
ATOM 1650 C C . THR A 1 211 ? -5.767 18.484 16.577 1.00 54.06 211 THR A C 1
ATOM 1652 O O . THR A 1 211 ? -5.188 18.390 15.500 1.00 54.06 211 THR A O 1
ATOM 1655 N N . GLU A 1 212 ? -5.191 19.024 17.653 1.00 48.03 212 GLU A N 1
ATOM 1656 C CA . GLU A 1 212 ? -3.886 19.691 17.664 1.00 48.03 212 GLU A CA 1
ATOM 1657 C C . GLU A 1 212 ? -2.686 18.757 17.448 1.00 48.03 212 GLU A C 1
ATOM 1659 O O . GLU A 1 212 ? -1.680 19.198 16.906 1.00 48.03 212 GLU A O 1
ATOM 1664 N N . ASN A 1 213 ? -2.773 17.465 17.801 1.00 54.22 213 ASN A N 1
ATOM 1665 C CA . ASN A 1 213 ? -1.610 16.558 17.752 1.00 54.22 213 ASN A CA 1
ATOM 1666 C C . ASN A 1 213 ? -1.600 15.562 16.578 1.00 54.22 213 ASN A C 1
ATOM 1668 O O . ASN A 1 213 ? -0.732 14.691 16.530 1.00 54.22 213 ASN A O 1
ATOM 1672 N N . ASN A 1 214 ? -2.561 15.663 15.648 1.00 59.72 214 ASN A N 1
ATOM 1673 C CA . ASN A 1 214 ? -2.662 14.905 14.386 1.00 59.72 214 ASN A CA 1
ATOM 1674 C C . ASN A 1 214 ? -2.281 13.403 14.460 1.00 59.72 214 ASN A C 1
ATOM 1676 O O . ASN A 1 214 ? -1.737 12.820 13.515 1.00 59.72 214 ASN A O 1
ATOM 1680 N N . ARG A 1 215 ? -2.552 12.742 15.595 1.00 75.31 215 ARG A N 1
ATOM 1681 C CA . ARG A 1 215 ? -2.269 11.313 15.761 1.00 75.31 215 ARG A CA 1
ATOM 1682 C C . ARG A 1 215 ? -3.345 10.526 15.034 1.00 75.31 215 ARG A C 1
ATOM 1684 O O . ARG A 1 215 ? -4.484 10.445 15.491 1.00 75.31 215 ARG A O 1
ATOM 1691 N N . SER A 1 216 ? -2.972 9.955 13.895 1.00 79.75 216 SER A N 1
ATOM 1692 C CA . SER A 1 216 ? -3.896 9.244 13.021 1.00 79.75 216 SER A CA 1
ATOM 1693 C C . SER A 1 216 ? -3.416 7.840 12.687 1.00 79.75 216 SER A C 1
ATOM 1695 O O . SER A 1 216 ? -2.226 7.614 12.458 1.00 79.75 216 SER A O 1
ATOM 1697 N N . VAL A 1 217 ? -4.354 6.901 12.608 1.00 81.38 217 VAL A N 1
ATOM 1698 C CA . VAL A 1 217 ? -4.111 5.524 12.169 1.00 81.38 217 VAL A CA 1
ATOM 1699 C C . VAL A 1 217 ? -4.651 5.345 10.766 1.00 81.38 217 VAL A C 1
ATOM 1701 O O . VAL A 1 217 ? -5.779 5.733 10.466 1.00 81.38 217 VAL A O 1
ATOM 1704 N N . ARG A 1 218 ? -3.834 4.755 9.897 1.00 81.25 218 ARG A N 1
ATOM 1705 C CA . ARG A 1 218 ? -4.252 4.337 8.562 1.00 81.25 218 ARG A CA 1
ATOM 1706 C C . ARG A 1 218 ? -5.020 3.019 8.669 1.00 81.25 218 ARG A C 1
ATOM 1708 O O . ARG A 1 218 ? -4.538 2.097 9.317 1.00 81.25 218 ARG A O 1
ATOM 1715 N N . VAL A 1 219 ? -6.207 2.953 8.068 1.00 83.94 219 VAL A N 1
ATOM 1716 C CA . VAL A 1 219 ? -7.129 1.812 8.223 1.00 83.94 219 VAL A CA 1
ATOM 1717 C C . VAL A 1 219 ? -7.512 1.126 6.907 1.00 83.94 219 VAL A C 1
ATOM 1719 O O . VAL A 1 219 ? -8.098 0.050 6.929 1.00 83.94 219 VAL A O 1
ATOM 1722 N N . ASP A 1 220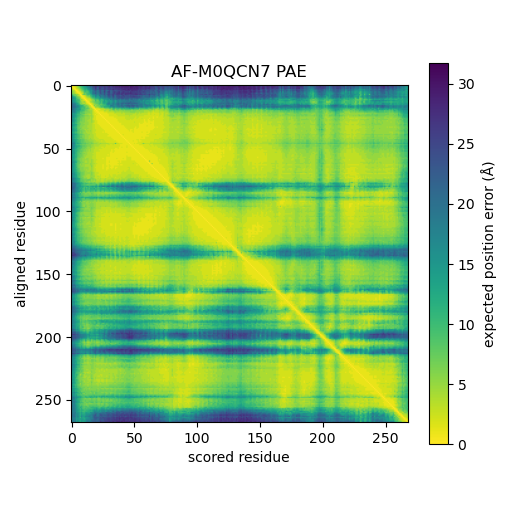 ? -7.171 1.702 5.750 1.00 78.50 220 ASP A N 1
ATOM 1723 C CA . ASP A 1 220 ? -7.509 1.160 4.420 1.00 78.50 220 ASP A CA 1
ATOM 1724 C C . ASP A 1 220 ? -6.670 -0.045 3.976 1.00 78.50 220 ASP A C 1
ATOM 1726 O O . ASP A 1 220 ? -6.988 -0.671 2.968 1.00 78.50 220 ASP A O 1
ATOM 1730 N N . ASN A 1 221 ? -5.614 -0.371 4.714 1.00 83.06 221 ASN A N 1
ATOM 1731 C CA . ASN A 1 221 ? -4.731 -1.512 4.475 1.00 83.06 221 ASN A CA 1
ATOM 1732 C C . ASN A 1 221 ? -4.871 -2.610 5.545 1.00 83.06 221 ASN A C 1
ATOM 1734 O O . ASN A 1 221 ? -4.142 -3.602 5.507 1.00 83.06 221 ASN A O 1
ATOM 1738 N N . LEU A 1 222 ? -5.785 -2.440 6.505 1.00 88.19 222 LEU A N 1
ATOM 1739 C CA . LEU A 1 222 ? -6.044 -3.433 7.541 1.00 88.19 222 LEU A CA 1
ATOM 1740 C C . LEU A 1 222 ? -6.911 -4.565 7.002 1.00 88.19 222 LEU A C 1
ATOM 1742 O O . LEU A 1 222 ? -7.815 -4.359 6.193 1.00 88.19 222 LEU A O 1
ATOM 1746 N N . SER A 1 223 ? -6.651 -5.765 7.508 1.00 88.88 223 SER A N 1
ATOM 1747 C CA . SER A 1 223 ? -7.313 -6.995 7.075 1.00 88.88 223 SER A CA 1
ATOM 1748 C C . SER A 1 223 ? -8.838 -6.970 7.221 1.00 88.88 223 SER A C 1
ATOM 1750 O O . SER A 1 223 ? -9.533 -7.482 6.349 1.00 88.88 223 SER A O 1
ATOM 1752 N N . ILE A 1 224 ? -9.368 -6.310 8.254 1.00 88.00 224 ILE A N 1
ATOM 1753 C CA . ILE A 1 224 ? -10.818 -6.184 8.485 1.00 88.00 224 ILE A CA 1
ATOM 1754 C C . ILE A 1 224 ? -11.496 -5.083 7.657 1.00 88.00 224 ILE A C 1
ATOM 1756 O O . ILE A 1 224 ? -12.721 -4.980 7.675 1.00 88.00 224 ILE A O 1
ATOM 1760 N N . GLY A 1 225 ? -10.722 -4.275 6.928 1.00 86.00 225 GLY A N 1
ATOM 1761 C CA . GLY A 1 225 ? -11.214 -3.128 6.167 1.00 86.00 225 GLY A CA 1
ATOM 1762 C C . GLY A 1 225 ? -11.387 -1.852 6.997 1.00 86.00 225 GLY A C 1
ATOM 1763 O O . GLY A 1 225 ? -11.430 -1.866 8.230 1.00 86.00 225 GLY A O 1
ATOM 1764 N N . ALA A 1 226 ? -11.493 -0.722 6.295 1.00 84.31 226 ALA A N 1
ATOM 1765 C CA . ALA A 1 226 ? -11.566 0.592 6.931 1.00 84.31 226 ALA A CA 1
ATOM 1766 C C . ALA A 1 226 ? -12.851 0.807 7.755 1.00 84.31 226 ALA A C 1
ATOM 1768 O O . ALA A 1 226 ? -12.728 1.254 8.898 1.00 84.31 226 ALA A O 1
ATOM 1769 N N . PRO A 1 227 ? -14.063 0.482 7.248 1.00 83.12 227 PRO A N 1
ATOM 1770 C CA . PRO A 1 227 ? -15.301 0.706 7.995 1.00 83.12 227 PRO A CA 1
ATOM 1771 C C . PRO A 1 227 ? -15.339 -0.075 9.308 1.00 83.12 227 PRO A C 1
ATOM 1773 O O . PRO A 1 227 ? -15.594 0.503 10.358 1.00 83.12 227 PRO A O 1
ATOM 1776 N N . ALA A 1 228 ? -15.019 -1.371 9.272 1.00 85.12 228 ALA A N 1
ATOM 1777 C CA . ALA A 1 228 ? -15.028 -2.206 10.470 1.00 85.12 228 ALA A CA 1
ATOM 1778 C C . ALA A 1 228 ? -14.043 -1.697 11.530 1.00 85.12 228 ALA A C 1
ATOM 1780 O O . ALA A 1 228 ? -14.375 -1.670 12.713 1.00 85.12 228 ALA A O 1
ATOM 1781 N N . MET A 1 229 ? -12.854 -1.245 11.114 1.00 89.06 229 MET A N 1
ATOM 1782 C CA . MET A 1 229 ? -11.887 -0.668 12.043 1.00 89.06 229 MET A CA 1
ATOM 1783 C C . MET A 1 229 ? -12.375 0.655 12.643 1.00 89.06 229 MET A C 1
ATOM 1785 O O . MET A 1 229 ? -12.209 0.865 13.840 1.00 89.06 229 MET A O 1
ATOM 1789 N N . LEU A 1 230 ? -12.983 1.541 11.846 1.00 86.44 230 LEU A N 1
ATOM 1790 C CA . LEU A 1 230 ? -13.561 2.790 12.354 1.00 86.44 230 LEU A CA 1
ATOM 1791 C C . LEU A 1 230 ? -14.581 2.519 13.453 1.00 86.44 230 LEU A C 1
ATOM 1793 O O . LEU A 1 230 ? -14.479 3.093 14.532 1.00 86.44 230 LEU A O 1
ATOM 1797 N N . TRP A 1 231 ? -15.528 1.624 13.176 1.00 84.44 231 TRP A N 1
ATOM 1798 C CA . TRP A 1 231 ? -16.604 1.308 14.106 1.00 84.44 231 TRP A CA 1
ATOM 1799 C C . TRP A 1 231 ? -16.098 0.628 15.366 1.00 84.44 231 TRP A C 1
ATOM 1801 O O . TRP A 1 231 ? -16.540 0.957 16.460 1.00 84.44 231 TRP A O 1
ATOM 1811 N N . LEU A 1 232 ? -15.115 -0.261 15.234 1.00 89.00 232 LEU A N 1
ATOM 1812 C CA . LEU A 1 232 ? -14.457 -0.877 16.379 1.00 89.00 232 LEU A CA 1
ATOM 1813 C C . LEU A 1 232 ? -13.793 0.172 17.279 1.00 89.00 232 LEU A C 1
ATOM 1815 O O . LEU A 1 232 ? -13.933 0.122 18.499 1.00 89.00 232 LEU A O 1
ATOM 1819 N N . LEU A 1 233 ? -13.074 1.121 16.676 1.00 90.00 233 LEU A N 1
ATOM 1820 C CA . LEU A 1 233 ? -12.399 2.189 17.405 1.00 90.00 233 LEU A CA 1
ATOM 1821 C C . LEU A 1 233 ? -13.391 3.144 18.075 1.00 90.00 23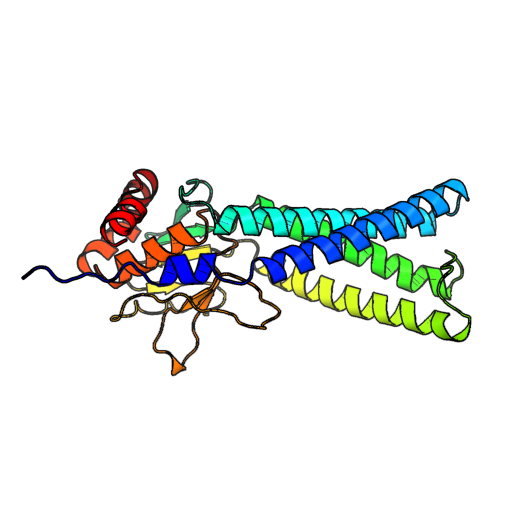3 LEU A C 1
ATOM 1823 O O . LEU A 1 233 ? -13.198 3.494 19.237 1.00 90.00 233 LEU A O 1
ATOM 1827 N N . ASP A 1 234 ? -14.442 3.556 17.369 1.00 87.44 234 ASP A N 1
ATOM 1828 C CA . ASP A 1 234 ? -15.454 4.461 17.914 1.00 87.44 234 ASP A CA 1
ATOM 1829 C C . ASP A 1 234 ? -16.283 3.797 19.026 1.00 87.44 234 ASP A C 1
ATOM 1831 O O . ASP A 1 234 ? -16.467 4.398 20.084 1.00 87.44 234 ASP A O 1
ATOM 1835 N N . PHE A 1 235 ? -16.679 2.531 18.852 1.00 87.81 235 PHE A N 1
ATOM 1836 C CA . PHE A 1 235 ? -17.407 1.764 19.865 1.00 87.81 235 PHE A CA 1
ATOM 1837 C C . PHE A 1 235 ? -16.643 1.721 21.194 1.00 87.81 235 PHE A C 1
ATOM 1839 O O . PHE A 1 235 ? -17.164 2.137 22.225 1.00 87.81 235 PHE A O 1
ATOM 1846 N N . TYR A 1 236 ? -15.376 1.296 21.184 1.00 91.06 236 TYR A N 1
ATOM 1847 C CA . TYR A 1 236 ? -14.581 1.222 22.415 1.00 91.06 236 TYR A CA 1
ATOM 1848 C C . TYR A 1 236 ? -14.134 2.591 22.943 1.00 91.06 236 TYR A C 1
ATOM 1850 O O . TYR A 1 236 ? -13.830 2.725 24.132 1.00 91.06 236 TYR A O 1
ATOM 1858 N N . ALA A 1 237 ? -14.121 3.632 22.108 1.00 89.19 237 ALA A N 1
ATOM 1859 C CA . ALA A 1 237 ? -13.950 4.995 22.595 1.00 89.19 237 ALA A CA 1
ATOM 1860 C C . ALA A 1 237 ? -15.160 5.434 23.439 1.00 89.19 237 ALA A C 1
ATOM 1862 O O . ALA A 1 237 ? -14.957 5.956 24.536 1.00 89.19 237 ALA A O 1
ATOM 1863 N N . ARG A 1 238 ? -16.385 5.150 22.972 1.00 87.06 238 ARG A N 1
ATOM 1864 C CA . ARG A 1 238 ? -17.656 5.527 23.623 1.00 87.06 238 ARG A CA 1
ATOM 1865 C C . ARG A 1 238 ? -18.076 4.624 24.786 1.00 87.06 238 ARG A C 1
ATOM 1867 O O . ARG A 1 238 ? -18.788 5.097 25.662 1.00 87.06 238 ARG A O 1
ATOM 1874 N N . HIS A 1 239 ? -17.616 3.375 24.805 1.00 88.12 239 HIS A N 1
ATOM 1875 C CA . HIS A 1 239 ? -17.937 2.374 25.828 1.00 88.12 239 HIS A CA 1
ATOM 1876 C C . HIS A 1 239 ? -16.688 1.964 26.625 1.00 88.12 239 HIS A C 1
ATOM 1878 O O . HIS A 1 239 ? -16.162 0.860 26.426 1.00 88.12 239 HIS A O 1
ATOM 1884 N N . PRO A 1 240 ? -16.142 2.846 27.489 1.00 91.62 240 PRO A N 1
ATOM 1885 C CA . PRO A 1 240 ? -14.967 2.532 28.299 1.00 91.62 240 PRO A CA 1
ATOM 1886 C C . PRO A 1 240 ? -15.138 1.282 29.169 1.00 91.62 240 PRO A C 1
ATOM 1888 O O . PRO A 1 240 ? -14.180 0.532 29.335 1.00 91.62 240 PRO A O 1
ATOM 1891 N N . GLU A 1 241 ? -16.350 1.034 29.657 1.00 92.31 241 GLU A N 1
ATOM 1892 C CA . GLU A 1 241 ? -16.735 -0.114 30.479 1.00 92.31 241 GLU A CA 1
ATOM 1893 C C . GLU A 1 241 ? -16.600 -1.461 29.758 1.00 92.31 241 GLU A C 1
ATOM 1895 O O . GLU A 1 241 ? -16.406 -2.485 30.401 1.00 92.31 241 GLU A O 1
ATOM 1900 N N . LEU A 1 242 ? -16.647 -1.471 28.422 1.00 91.94 242 LEU A N 1
ATOM 1901 C CA . LEU A 1 242 ? -16.547 -2.695 27.622 1.00 91.94 242 LEU A CA 1
ATOM 1902 C C . LEU A 1 242 ? -15.123 -2.978 27.138 1.00 91.94 242 LEU A C 1
ATOM 1904 O O . LEU A 1 242 ? -14.886 -3.989 26.481 1.00 91.94 242 LEU A O 1
ATOM 1908 N N . ARG A 1 243 ? -14.143 -2.116 27.427 1.00 92.69 243 ARG A N 1
ATOM 1909 C CA . ARG A 1 243 ? -12.782 -2.260 26.879 1.00 92.69 243 ARG A CA 1
ATOM 1910 C C . ARG A 1 243 ? -12.048 -3.503 27.371 1.00 92.69 243 ARG A C 1
ATOM 1912 O O . ARG A 1 243 ? -11.133 -3.964 26.688 1.00 92.69 243 ARG A O 1
ATOM 1919 N N . GLU A 1 244 ? -12.462 -4.077 28.496 1.00 92.56 244 GLU A N 1
ATOM 1920 C CA . GLU A 1 244 ? -11.977 -5.382 28.956 1.00 92.56 244 GLU A CA 1
ATOM 1921 C C . GLU A 1 244 ? -12.198 -6.492 27.907 1.00 92.56 244 GLU A C 1
ATOM 1923 O O . GLU A 1 244 ? -11.359 -7.386 27.776 1.00 92.56 244 GLU A O 1
ATOM 1928 N N . GLU A 1 245 ? -13.228 -6.380 27.054 1.00 92.19 245 GLU A N 1
ATOM 1929 C CA . GLU A 1 245 ? -13.512 -7.317 25.955 1.00 92.19 245 GLU A CA 1
ATOM 1930 C C . GLU A 1 245 ? -12.376 -7.400 24.915 1.00 92.19 245 GLU A C 1
ATOM 1932 O O . GLU A 1 245 ? -12.257 -8.375 24.159 1.00 92.19 245 GLU A O 1
ATOM 1937 N N . LEU A 1 246 ? -11.523 -6.370 24.834 1.00 91.12 246 LEU A N 1
ATOM 1938 C CA . LEU A 1 246 ? -10.340 -6.354 23.965 1.00 91.12 246 LEU A CA 1
ATOM 1939 C C . LEU A 1 246 ? -9.267 -7.349 24.430 1.00 91.12 246 LEU A C 1
ATOM 1941 O O . LEU A 1 246 ? -8.357 -7.672 23.664 1.00 91.12 246 LEU A O 1
ATOM 1945 N N . SER A 1 247 ? -9.369 -7.830 25.671 1.00 89.94 247 SER A N 1
ATOM 1946 C CA . SER A 1 247 ? -8.385 -8.701 26.308 1.00 89.94 247 SER A CA 1
ATOM 1947 C C . SER A 1 247 ? -8.789 -10.175 26.388 1.00 89.94 247 SER A C 1
ATOM 1949 O O . SER A 1 247 ? -7.908 -11.016 26.569 1.00 89.94 247 SER A O 1
ATOM 1951 N N . ASP A 1 248 ? -10.074 -10.498 26.203 1.00 86.25 248 ASP A N 1
ATOM 1952 C CA . ASP A 1 248 ? -10.638 -11.833 26.464 1.00 86.25 248 ASP A CA 1
ATOM 1953 C C . ASP A 1 248 ? -11.313 -12.503 25.249 1.00 86.25 248 ASP A C 1
ATOM 1955 O O . ASP A 1 248 ? -11.759 -13.646 25.329 1.00 86.25 248 ASP A O 1
ATOM 1959 N N . GLY A 1 249 ? -11.362 -11.822 24.102 1.00 82.62 249 GLY A N 1
ATOM 1960 C CA . GLY A 1 249 ? -11.895 -12.367 22.852 1.00 82.62 249 GLY A CA 1
ATOM 1961 C C . GLY A 1 249 ? -13.383 -12.099 22.612 1.00 82.62 249 GLY A C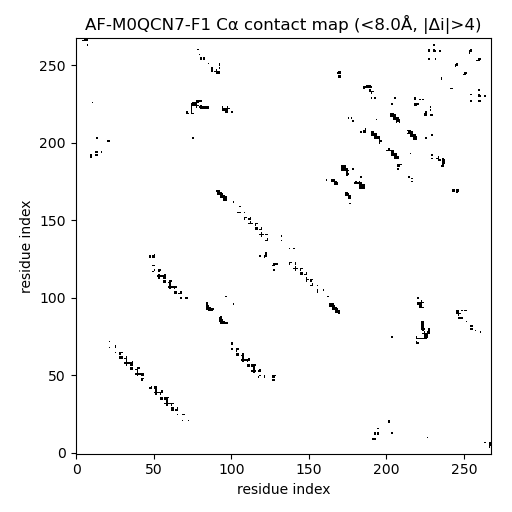 1
ATOM 1962 O O . GLY A 1 249 ? -13.849 -12.345 21.495 1.00 82.62 249 GLY A O 1
ATOM 1963 N N . ARG A 1 250 ? -14.124 -11.514 23.568 1.00 89.12 250 ARG A N 1
ATOM 1964 C CA . ARG A 1 250 ? -15.506 -11.043 23.329 1.00 89.12 250 ARG A CA 1
ATOM 1965 C C . ARG A 1 250 ? -15.564 -10.014 22.198 1.00 89.12 250 ARG A C 1
ATOM 1967 O O . ARG A 1 250 ? -16.466 -10.060 21.361 1.00 89.12 250 ARG A O 1
ATOM 1974 N N . SER A 1 251 ? -14.536 -9.176 22.084 1.00 86.12 251 SER A N 1
ATOM 1975 C CA . SER A 1 251 ? -14.349 -8.244 20.963 1.00 86.12 251 SER A CA 1
ATOM 1976 C C . SER A 1 251 ? -14.291 -8.936 19.591 1.00 86.12 251 SER A C 1
ATOM 1978 O O . SER A 1 251 ? -14.876 -8.455 18.619 1.00 86.12 251 SER A O 1
ATOM 1980 N N . ILE A 1 252 ? -13.651 -10.107 19.501 1.00 86.69 252 ILE A N 1
ATOM 1981 C CA . ILE A 1 252 ? -13.590 -10.915 18.272 1.00 86.69 252 ILE A CA 1
ATOM 1982 C C . ILE A 1 252 ? -14.975 -11.476 17.941 1.00 86.69 252 ILE A C 1
ATOM 1984 O O . ILE A 1 252 ? -15.382 -11.465 16.778 1.00 86.69 252 ILE A O 1
ATOM 1988 N N . ALA A 1 253 ? -15.716 -11.947 18.948 1.00 85.75 253 ALA A N 1
ATOM 1989 C CA . ALA A 1 253 ? -17.082 -12.430 18.759 1.00 85.75 253 ALA A CA 1
ATOM 1990 C C . ALA A 1 253 ? -18.002 -11.314 18.235 1.00 85.75 253 ALA A C 1
ATOM 1992 O O . ALA A 1 253 ? -18.754 -11.542 17.289 1.00 85.75 253 ALA A O 1
ATOM 1993 N N . ARG A 1 254 ? -17.866 -10.096 18.775 1.00 85.38 254 ARG A N 1
ATOM 1994 C CA . ARG A 1 254 ? -18.615 -8.901 18.358 1.00 85.38 254 ARG A CA 1
ATOM 1995 C C . ARG A 1 254 ? -18.306 -8.476 16.920 1.00 85.38 254 ARG A C 1
ATOM 1997 O O . ARG A 1 254 ? -19.212 -8.122 16.169 1.00 85.38 254 ARG A O 1
ATOM 2004 N N . LEU A 1 255 ? -17.035 -8.539 16.518 1.00 84.12 255 LEU A N 1
ATOM 2005 C CA . LEU A 1 255 ? -16.625 -8.311 15.128 1.00 84.12 255 LEU A CA 1
ATOM 2006 C C . LEU A 1 255 ? -17.223 -9.359 14.184 1.00 84.12 255 LEU A C 1
ATOM 2008 O O . LEU A 1 255 ? -17.700 -9.017 13.105 1.00 84.12 255 LEU A O 1
ATOM 2012 N N . ARG A 1 256 ? -17.228 -10.633 14.598 1.00 82.75 256 ARG A N 1
ATOM 2013 C CA . ARG A 1 256 ? -17.749 -11.742 13.790 1.00 82.75 256 ARG A CA 1
ATOM 2014 C C . ARG A 1 256 ? -19.266 -11.692 13.632 1.00 82.75 256 ARG A C 1
ATOM 2016 O O . ARG A 1 256 ? -19.753 -11.983 12.545 1.00 82.75 256 ARG A O 1
ATOM 2023 N N . SER A 1 257 ? -19.996 -11.346 14.692 1.00 80.81 257 SER A N 1
ATOM 2024 C CA . SER A 1 257 ? -21.456 -11.215 14.640 1.00 80.81 257 SER A CA 1
ATOM 2025 C C . SER A 1 257 ? -21.910 -9.995 13.846 1.00 80.81 257 SER A C 1
ATOM 2027 O O . SER A 1 257 ? -23.095 -9.857 13.581 1.00 80.81 257 SER A O 1
ATOM 2029 N N . GLY A 1 258 ? -20.988 -9.100 13.485 1.00 70.44 258 GLY A N 1
ATOM 2030 C CA . GLY A 1 258 ? -21.333 -7.833 12.864 1.00 70.44 258 GLY A CA 1
ATOM 2031 C C . GLY A 1 258 ? -21.967 -6.849 13.840 1.00 70.44 258 GLY A C 1
ATOM 2032 O O . GLY A 1 258 ? -22.293 -5.757 13.411 1.00 70.44 258 GLY A O 1
ATOM 2033 N N . ALA A 1 259 ? -22.075 -7.153 15.140 1.00 67.88 259 ALA A N 1
ATOM 2034 C CA . ALA A 1 259 ? -22.724 -6.273 16.118 1.00 67.88 259 ALA A CA 1
ATOM 2035 C C . ALA A 1 259 ? -22.068 -4.882 16.212 1.00 67.88 259 ALA A C 1
ATOM 2037 O O . ALA A 1 259 ? -22.745 -3.901 16.502 1.00 67.88 259 ALA A O 1
ATOM 2038 N N . VAL A 1 260 ? -20.763 -4.785 15.922 1.00 64.62 260 VAL A N 1
ATOM 2039 C CA . VAL A 1 260 ? -20.047 -3.498 15.816 1.00 64.62 260 VAL A CA 1
ATOM 2040 C C . VAL A 1 260 ? -20.545 -2.663 14.622 1.00 64.62 260 VAL A C 1
ATOM 2042 O O . VAL A 1 260 ? -20.568 -1.441 14.692 1.00 64.62 260 VAL A O 1
ATOM 2045 N N . VAL A 1 261 ? -20.950 -3.320 13.531 1.00 59.28 261 VAL A N 1
ATOM 2046 C CA . VAL A 1 261 ? -21.416 -2.697 12.279 1.00 59.28 261 VAL A CA 1
ATOM 2047 C C . VAL A 1 261 ? -22.944 -2.536 12.264 1.00 59.28 261 VAL A C 1
ATOM 2049 O O . VAL A 1 261 ? -23.439 -1.523 11.802 1.00 59.28 261 VAL A O 1
ATOM 2052 N N . GLU A 1 262 ? -23.713 -3.462 12.834 1.00 55.16 262 GLU A N 1
ATOM 2053 C CA . GLU A 1 262 ? -25.176 -3.342 12.943 1.00 55.16 262 GLU A CA 1
ATOM 2054 C C . GLU A 1 262 ? -25.599 -2.233 13.908 1.00 55.16 262 GLU A C 1
ATOM 2056 O O . GLU A 1 262 ? -26.608 -1.572 13.680 1.00 55.16 262 GLU A O 1
ATOM 2061 N N . MET A 1 263 ? -24.835 -1.992 14.982 1.00 53.81 263 MET A N 1
ATOM 2062 C CA . MET A 1 263 ? -25.056 -0.800 15.803 1.00 53.81 263 MET A CA 1
ATOM 2063 C C . MET A 1 263 ? -24.861 0.472 14.976 1.00 53.81 263 MET A C 1
ATOM 2065 O O . MET A 1 263 ? -25.605 1.420 15.177 1.00 53.81 263 MET A O 1
ATOM 2069 N N . ALA A 1 264 ? -23.944 0.477 14.007 1.00 49.41 264 ALA A N 1
ATOM 2070 C CA . ALA A 1 264 ? -23.749 1.610 13.113 1.00 49.41 264 ALA A CA 1
ATOM 2071 C C . ALA A 1 264 ? -24.925 1.848 12.157 1.00 49.41 264 ALA A C 1
ATOM 2073 O O . ALA A 1 264 ? -25.294 2.999 11.949 1.00 49.41 264 ALA A O 1
ATOM 2074 N N . ASP A 1 265 ? -25.540 0.784 11.632 1.00 47.16 265 ASP A N 1
ATOM 2075 C CA . ASP A 1 265 ? -26.742 0.886 10.790 1.00 47.16 265 ASP A CA 1
ATOM 2076 C C . ASP A 1 265 ? -27.974 1.366 11.583 1.00 47.16 265 ASP A C 1
ATOM 2078 O O . ASP A 1 265 ? -28.910 1.896 10.998 1.00 47.16 265 ASP A O 1
ATOM 2082 N N . ARG A 1 266 ? -27.984 1.225 12.918 1.00 40.50 266 ARG A N 1
ATOM 2083 C CA . ARG A 1 266 ? -29.026 1.812 13.789 1.00 40.50 266 ARG A CA 1
ATOM 2084 C C . ARG A 1 266 ? -28.836 3.308 14.049 1.00 40.50 266 ARG A C 1
ATOM 2086 O O . ARG A 1 266 ? -29.735 3.937 14.599 1.00 40.50 266 ARG A O 1
ATOM 2093 N N . TYR A 1 267 ? -27.672 3.849 13.701 1.00 40.69 267 TYR A N 1
ATOM 2094 C CA . TYR A 1 267 ? -27.325 5.264 13.821 1.00 40.69 267 TYR A CA 1
ATOM 2095 C C . TYR A 1 267 ? -27.122 5.914 12.440 1.00 40.69 267 TYR A C 1
ATOM 2097 O O . TYR A 1 267 ? -26.372 6.884 12.339 1.00 40.69 267 TYR A O 1
ATOM 2105 N N . ALA A 1 268 ? -27.718 5.347 11.385 1.00 41.75 268 ALA A N 1
ATOM 2106 C CA . ALA A 1 268 ? -27.730 5.835 10.005 1.00 41.75 268 ALA A CA 1
ATOM 2107 C C . ALA A 1 268 ? -29.181 6.005 9.533 1.00 41.75 268 ALA A C 1
ATOM 2109 O O . ALA A 1 268 ? -29.410 6.907 8.698 1.00 41.75 268 ALA A O 1
#

pLDDT: mean 81.4, std 15.74, range [31.05, 98.19]

Secondary structure (DSSP, 8-state):
--------HHHHHHHHS-HHHHHHHHHHHHHHHHHHHHHHHHHHHTT-HHHHHHHHHHHHHHHHHHHHHHHHHHHHH-SS---TTEEEETTEEEEEB-HHHHHHHHHHHHHHHHHHHHHHHHTTTTSS--TT--GGGTTHHHHHHHHHHHHHHHHHHHHHHTTT-EEEEETTEEE-GGG-SSPBPPPTT--EEE---S-S--S-EEE-S-GGG--EEE-TTBTT-HHHHHHHHHHHHH-GGGTTHHHHSHHHHHHHTTHHHHHHHTT-

Organism: NCBI:txid1223545

Radius of gyration: 22.36 Å; Cα contacts (8 Å, |Δi|>4): 425; chains: 1; bounding box: 62×33×62 Å